Protein AF-X8HAJ6-F1 (afdb_monomer)

pLDDT: mean 96.29, std 5.09, range [59.91, 98.88]

Sequence (243 aa):
MGKAIPTVEGWHSQHMVFSMDFSAWNCFDAEEKAEARGELKAFLAELESMHQAKEGSYAFYDVNGYKGDLLLWILAPSLEDLAKWERKFRRLTIASVLVQTYSYTSVTEVSAYVKAKLDTPEVDAKLYPTVPKDKYICFYNMTKKREGNDNWYMLPPEERGRMMREHGITGRPYLEVLSEYTTGGVGLDDWEWGVTIFSNDDIQFKKIVYDMRFEEASARYGIFSDFYVGTLIDEARFDEVFA

Foldseek 3Di:
DQDDFDKDWAWKKKKWFWAFQVVVLVPDDPVLLVQLLVLVVVLVVVQVVCLVVLQWEWAWFQWDDDLHGIMIMITHGDPVVVVVSVVSVCPGSRVVRIDTNDMAIFTFMDTCLLPVDCPDPVNVCQNRDSDDLAFKKKKWFKAWDCDDPRHLRPDDPVVNSVLVVVLCVLCVVLVVFKDKTKTACVVNDPGGIMIMMGGNDPVSVVVSVVSSCPGPRNVRTIDIDDMIMGTGCDPVNSVVSSD

Structure (mmCIF, N/CA/C/O backbone):
data_AF-X8HAJ6-F1
#
_entry.id   AF-X8HAJ6-F1
#
loop_
_atom_site.group_PDB
_atom_site.id
_atom_site.type_symbol
_atom_site.label_atom_id
_atom_site.label_alt_id
_atom_site.label_comp_id
_atom_site.label_asym_id
_atom_site.label_entity_id
_atom_site.label_seq_id
_atom_site.pdbx_PDB_ins_code
_atom_site.Cartn_x
_atom_site.Cartn_y
_atom_site.Cartn_z
_atom_site.occupancy
_atom_site.B_iso_or_equiv
_atom_site.auth_seq_id
_atom_site.auth_comp_id
_atom_site.auth_asym_id
_atom_site.auth_atom_id
_atom_site.pdbx_PDB_model_num
ATOM 1 N N . MET A 1 1 ? 22.539 -14.577 -22.106 1.00 59.91 1 MET A N 1
ATOM 2 C CA . MET A 1 1 ? 22.283 -15.170 -20.774 1.00 59.91 1 MET A CA 1
ATOM 3 C C . MET A 1 1 ? 21.521 -14.152 -19.939 1.00 59.91 1 MET A C 1
ATOM 5 O O . MET A 1 1 ? 21.862 -12.973 -20.017 1.00 59.91 1 MET A O 1
ATOM 9 N N . GLY A 1 2 ? 20.485 -14.577 -19.209 1.00 67.75 2 GLY A N 1
ATOM 10 C CA . GLY A 1 2 ? 19.731 -13.701 -18.310 1.00 67.75 2 GLY A CA 1
ATOM 11 C C . GLY A 1 2 ? 20.658 -13.134 -17.236 1.00 67.75 2 GLY A C 1
ATOM 12 O O . GLY A 1 2 ? 21.321 -13.883 -16.526 1.00 67.75 2 GLY A O 1
ATOM 13 N N . LYS A 1 3 ? 20.772 -11.808 -17.171 1.00 83.38 3 LYS A N 1
ATOM 14 C CA . LYS A 1 3 ? 21.563 -11.098 -16.159 1.00 83.38 3 LYS A CA 1
ATOM 15 C C . LYS A 1 3 ? 20.608 -10.279 -15.303 1.00 83.38 3 LYS A C 1
ATOM 17 O O . LYS A 1 3 ? 19.787 -9.553 -15.864 1.00 83.38 3 LYS A O 1
ATOM 22 N N . ALA A 1 4 ? 20.703 -10.384 -13.981 1.00 88.38 4 ALA A N 1
ATOM 23 C CA . ALA A 1 4 ? 19.947 -9.515 -13.084 1.00 88.38 4 ALA A CA 1
ATOM 24 C C . ALA A 1 4 ? 20.245 -8.039 -13.395 1.00 88.38 4 ALA A C 1
ATOM 26 O O . ALA A 1 4 ? 21.346 -7.695 -13.840 1.00 88.38 4 ALA A O 1
ATOM 27 N N . ILE A 1 5 ? 19.244 -7.185 -13.219 1.00 86.88 5 ILE A N 1
ATOM 28 C CA . ILE A 1 5 ? 19.385 -5.747 -13.456 1.00 86.88 5 ILE A CA 1
ATOM 29 C C . ILE A 1 5 ? 19.518 -5.082 -12.099 1.00 86.88 5 ILE A C 1
ATOM 31 O O . ILE A 1 5 ? 18.794 -5.483 -11.194 1.00 86.88 5 ILE A O 1
ATOM 35 N N . PRO A 1 6 ? 20.436 -4.116 -11.948 1.00 91.19 6 PRO A N 1
ATOM 36 C CA . PRO A 1 6 ? 20.585 -3.414 -10.689 1.00 91.19 6 PRO A CA 1
ATOM 37 C C . PRO A 1 6 ? 19.292 -2.713 -10.280 1.00 91.19 6 PRO A C 1
ATOM 39 O O . PRO A 1 6 ? 18.622 -2.078 -11.106 1.00 91.19 6 PRO A O 1
ATOM 42 N N . THR A 1 7 ? 19.004 -2.810 -8.996 1.00 94.81 7 THR A N 1
ATOM 43 C CA . THR A 1 7 ? 17.975 -2.075 -8.274 1.00 94.81 7 THR A CA 1
ATOM 44 C C . THR A 1 7 ? 18.653 -1.224 -7.205 1.00 94.81 7 THR A C 1
ATOM 46 O O . THR A 1 7 ? 19.816 -1.450 -6.856 1.00 94.81 7 THR A O 1
ATOM 49 N N . VAL A 1 8 ? 17.952 -0.184 -6.773 1.00 96.38 8 VAL A N 1
ATOM 50 C CA . VAL A 1 8 ? 18.233 0.517 -5.522 1.00 96.38 8 VAL A CA 1
ATOM 51 C C . VAL A 1 8 ? 16.976 0.488 -4.675 1.00 96.38 8 VAL A C 1
ATOM 53 O O . VAL A 1 8 ? 15.860 0.576 -5.198 1.00 96.38 8 VAL A O 1
ATOM 56 N N . GLU A 1 9 ? 17.190 0.357 -3.376 1.00 97.44 9 GLU A N 1
ATOM 57 C CA . GLU A 1 9 ? 16.160 0.128 -2.380 1.00 97.44 9 GLU A CA 1
ATOM 58 C C . GLU A 1 9 ? 16.063 1.302 -1.400 1.00 97.44 9 GLU A C 1
ATOM 60 O O . GLU A 1 9 ? 17.061 1.965 -1.105 1.00 97.44 9 GLU A O 1
ATOM 65 N N . GLY A 1 10 ? 14.852 1.562 -0.906 1.00 98.00 10 GLY A N 1
ATOM 66 C CA . GLY A 1 10 ? 14.567 2.614 0.068 1.00 98.00 10 GLY A CA 1
ATOM 67 C C . GLY A 1 10 ? 13.922 2.074 1.339 1.00 98.00 10 GLY A C 1
ATOM 68 O O . GLY A 1 10 ? 14.429 1.144 1.966 1.00 98.00 10 GLY A O 1
ATOM 69 N N . TRP A 1 11 ? 12.805 2.679 1.750 1.00 98.62 11 TRP A N 1
ATOM 70 C CA . TRP A 1 11 ? 12.048 2.211 2.909 1.00 98.62 11 TRP A CA 1
ATOM 71 C C . TRP A 1 11 ? 11.491 0.801 2.729 1.00 98.62 11 TRP A C 1
ATOM 73 O O . TRP A 1 11 ? 10.982 0.425 1.671 1.00 98.62 11 TRP A O 1
ATOM 83 N N . HIS A 1 12 ? 11.524 0.047 3.823 1.00 98.75 12 HIS A N 1
ATOM 84 C CA . HIS A 1 12 ? 10.795 -1.202 3.948 1.00 98.75 12 HIS A CA 1
ATOM 85 C C . HIS A 1 12 ? 9.297 -0.906 3.999 1.00 98.75 12 HIS A C 1
ATOM 87 O O . HIS A 1 12 ? 8.871 0.138 4.494 1.00 98.75 12 HIS A O 1
ATOM 93 N N . SER A 1 13 ? 8.502 -1.840 3.499 1.00 98.81 13 SER A N 1
ATOM 94 C CA . SER A 1 13 ? 7.074 -1.699 3.261 1.00 98.81 13 SER A CA 1
ATOM 95 C C . SER A 1 13 ? 6.305 -2.872 3.852 1.00 98.81 13 SER A C 1
ATOM 97 O O . SER A 1 13 ? 6.682 -4.027 3.652 1.00 98.81 13 SER A O 1
ATOM 99 N N . GLN A 1 14 ? 5.208 -2.570 4.545 1.00 98.75 14 GLN A N 1
ATOM 100 C CA . GLN A 1 14 ? 4.261 -3.561 5.043 1.00 98.75 14 GLN A CA 1
ATOM 101 C C . GLN A 1 14 ? 2.834 -3.158 4.685 1.00 98.75 14 GLN A C 1
ATOM 103 O O . GLN A 1 14 ? 2.305 -2.197 5.249 1.00 98.75 14 GLN A O 1
ATOM 108 N N . HIS A 1 15 ? 2.186 -3.916 3.804 1.00 98.88 15 HIS A N 1
ATOM 109 C CA . HIS A 1 15 ? 0.732 -3.876 3.641 1.00 98.88 15 HIS A CA 1
ATOM 110 C C . HIS A 1 15 ? 0.097 -4.904 4.571 1.00 98.88 15 HIS A C 1
ATOM 112 O O . HIS A 1 15 ? 0.584 -6.031 4.699 1.00 98.88 15 HIS A O 1
ATOM 118 N N . MET A 1 16 ? -0.999 -4.527 5.217 1.00 98.75 16 MET A N 1
ATOM 119 C CA . MET A 1 16 ? -1.827 -5.411 6.031 1.00 98.75 16 MET A CA 1
ATOM 120 C C . MET A 1 16 ? -3.290 -5.130 5.720 1.00 98.75 16 MET A C 1
ATOM 122 O O . MET A 1 16 ? -3.719 -3.976 5.737 1.00 98.75 16 MET A O 1
ATOM 126 N N . VAL A 1 17 ? -4.043 -6.189 5.444 1.00 98.81 17 VAL A N 1
ATOM 127 C CA . VAL A 1 17 ? -5.483 -6.127 5.207 1.00 98.81 17 VAL A CA 1
ATOM 128 C C . VAL A 1 17 ? -6.181 -6.885 6.324 1.00 98.81 17 VAL A C 1
ATOM 130 O O . VAL A 1 17 ? -5.777 -7.997 6.679 1.00 98.81 17 VAL A O 1
ATOM 133 N N . PHE A 1 18 ? -7.217 -6.275 6.882 1.00 98.69 18 PHE A N 1
ATOM 134 C CA . PHE A 1 18 ? -7.989 -6.825 7.985 1.00 98.69 18 PHE A CA 1
ATOM 135 C C . PHE A 1 18 ? -9.461 -6.874 7.611 1.00 98.69 18 PHE A C 1
ATOM 137 O O . PHE A 1 18 ? -9.972 -5.924 7.026 1.00 98.69 18 PHE A O 1
ATOM 144 N N . SER A 1 19 ? -10.145 -7.949 7.985 1.00 98.38 19 SER A N 1
ATOM 145 C CA . SER A 1 19 ? -11.600 -7.977 8.062 1.00 98.38 19 SER A CA 1
ATOM 146 C C . SER A 1 19 ? -12.045 -7.776 9.506 1.00 98.38 19 SER A C 1
ATOM 148 O O . SER A 1 19 ? -11.406 -8.271 10.437 1.00 98.38 19 SER A O 1
ATOM 150 N N . MET A 1 20 ? -13.123 -7.032 9.690 1.00 97.25 20 MET A N 1
ATOM 151 C CA . MET A 1 20 ? -13.709 -6.736 10.981 1.00 97.25 20 MET A CA 1
ATOM 152 C C . MET A 1 20 ? -14.760 -7.785 11.340 1.00 97.25 20 MET A C 1
ATOM 154 O O . MET A 1 20 ? -15.735 -8.000 10.618 1.00 97.25 20 MET A O 1
ATOM 158 N N . ASP A 1 21 ? -14.594 -8.421 12.497 1.00 97.75 21 ASP A N 1
ATOM 159 C CA . ASP A 1 21 ? -15.642 -9.238 13.093 1.00 97.75 21 ASP A CA 1
ATOM 160 C C . ASP A 1 21 ? -16.707 -8.316 13.697 1.00 97.75 21 ASP A C 1
ATOM 162 O O . ASP A 1 21 ? -16.670 -7.944 14.872 1.00 97.75 21 ASP A O 1
ATOM 166 N N . PHE A 1 22 ? -17.687 -7.944 12.874 1.00 96.31 22 PHE A N 1
ATOM 167 C CA . PHE A 1 22 ? -18.815 -7.123 13.310 1.00 96.31 22 PHE A CA 1
ATOM 168 C C . PHE A 1 22 ? -19.664 -7.794 14.395 1.00 96.31 22 PHE A C 1
ATOM 170 O O . PHE A 1 22 ? -20.335 -7.094 15.152 1.00 96.31 22 PHE A O 1
ATOM 177 N N . SER A 1 23 ? -19.656 -9.127 14.504 1.00 97.44 23 SER A N 1
ATOM 178 C CA . SER A 1 23 ? -20.384 -9.805 15.582 1.00 97.44 23 SER A CA 1
ATOM 179 C C . SER A 1 23 ? -19.695 -9.557 16.920 1.00 97.44 23 SER A C 1
ATOM 181 O O . SER A 1 23 ? -20.365 -9.223 17.894 1.00 97.44 23 SER A O 1
ATOM 183 N N . ALA A 1 24 ? -18.364 -9.654 16.954 1.00 97.75 24 ALA A N 1
ATOM 184 C CA . ALA A 1 24 ? -17.572 -9.328 18.134 1.00 97.75 24 ALA A CA 1
ATOM 185 C C . ALA A 1 24 ? -17.607 -7.822 18.452 1.00 97.75 24 ALA A C 1
ATOM 187 O O . ALA A 1 24 ? -17.851 -7.450 19.597 1.00 97.75 24 ALA A O 1
ATOM 188 N N . TRP A 1 25 ? -17.465 -6.953 17.444 1.00 97.75 25 TRP A N 1
ATOM 189 C CA . TRP A 1 25 ? -17.540 -5.497 17.627 1.00 97.75 25 TRP A CA 1
ATOM 190 C C . TRP A 1 25 ? -18.880 -5.028 18.199 1.00 97.75 25 TRP A C 1
ATOM 192 O O . TRP A 1 25 ? -18.922 -4.153 19.058 1.00 97.75 25 TRP A O 1
ATOM 202 N N . ASN A 1 26 ? -19.992 -5.614 17.753 1.00 97.12 26 ASN A N 1
ATOM 203 C CA . ASN A 1 26 ? -21.318 -5.253 18.257 1.00 97.12 26 ASN A CA 1
ATOM 204 C C . ASN A 1 26 ? -21.589 -5.756 19.683 1.00 97.12 26 ASN A C 1
ATOM 206 O O . ASN A 1 26 ? -22.571 -5.330 20.290 1.00 97.12 26 ASN A O 1
ATOM 210 N N . CYS A 1 27 ? -20.741 -6.640 20.215 1.00 97.75 27 CYS A N 1
ATOM 211 C CA . CYS A 1 27 ? -20.779 -7.049 21.616 1.00 97.75 27 CYS A CA 1
ATOM 212 C C . CYS A 1 27 ? -20.004 -6.101 22.538 1.00 97.75 27 CYS A C 1
ATOM 214 O O . CYS A 1 27 ? -20.215 -6.188 23.745 1.00 97.75 27 CYS A O 1
ATOM 216 N N . PHE A 1 28 ? -19.144 -5.223 22.002 1.00 98.06 28 PHE A N 1
ATOM 217 C CA . PHE A 1 28 ? -18.472 -4.210 22.813 1.00 98.06 28 PHE A CA 1
ATOM 218 C C . PHE A 1 28 ? -19.491 -3.238 23.398 1.00 98.06 28 PHE A C 1
ATOM 220 O O . PHE A 1 28 ? -20.391 -2.758 22.693 1.00 98.06 28 PHE A O 1
ATOM 227 N N . ASP A 1 29 ? -19.326 -2.911 24.674 1.00 97.81 29 ASP A N 1
ATOM 228 C CA . ASP A 1 29 ? -20.078 -1.826 25.281 1.00 97.81 29 ASP A CA 1
ATOM 229 C C . ASP A 1 29 ? -19.568 -0.445 24.820 1.00 97.81 29 ASP A C 1
ATOM 231 O O . ASP A 1 29 ? -18.637 -0.302 24.021 1.00 97.81 29 ASP A O 1
ATOM 235 N N . ALA A 1 30 ? -20.235 0.615 25.277 1.00 97.50 30 ALA A N 1
ATOM 236 C CA . ALA A 1 30 ? -19.896 1.973 24.864 1.00 97.50 30 ALA A CA 1
ATOM 237 C C . ALA A 1 30 ? -18.498 2.419 25.332 1.00 97.50 30 ALA A C 1
ATOM 239 O O . ALA A 1 30 ? -17.883 3.248 24.658 1.00 97.50 30 ALA A O 1
ATOM 240 N N . GLU A 1 31 ? -18.009 1.903 26.461 1.00 98.00 31 GLU A N 1
ATOM 241 C CA . GLU A 1 31 ? -16.684 2.219 26.998 1.00 98.00 31 GLU A CA 1
ATOM 242 C C . GLU A 1 31 ? -15.603 1.483 26.199 1.00 98.00 31 GLU A C 1
ATOM 244 O O . GLU A 1 31 ? -14.663 2.126 25.732 1.00 98.00 31 GLU A O 1
ATOM 249 N N . GLU A 1 32 ? -15.799 0.194 25.912 1.00 97.88 32 GLU A N 1
ATOM 250 C CA . GLU A 1 32 ? -14.893 -0.621 25.088 1.00 97.88 32 GLU A CA 1
ATOM 251 C C . GLU A 1 32 ? -14.765 -0.066 23.660 1.00 97.88 32 GLU A C 1
ATOM 253 O O . GLU A 1 32 ? -13.657 0.076 23.130 1.00 97.88 32 GLU A O 1
ATOM 258 N N . LYS A 1 33 ? -15.884 0.326 23.031 1.00 98.12 33 LYS A N 1
ATOM 259 C CA . LYS A 1 33 ? -15.848 0.991 21.716 1.00 98.12 33 LYS A CA 1
ATOM 260 C C . LYS A 1 33 ? -15.116 2.333 21.774 1.00 98.12 33 LYS A C 1
ATOM 262 O O . LYS A 1 33 ? -14.378 2.670 20.845 1.00 98.12 33 LYS A O 1
ATOM 267 N N . ALA A 1 34 ? -15.324 3.120 22.831 1.00 98.00 34 ALA A N 1
ATOM 268 C CA . ALA A 1 34 ? -14.659 4.411 22.995 1.00 98.00 34 ALA A CA 1
ATOM 269 C C . ALA A 1 34 ? -13.147 4.250 23.214 1.00 98.00 34 ALA A C 1
ATOM 271 O O . ALA A 1 34 ? -12.371 4.986 22.599 1.00 98.00 34 ALA A O 1
ATOM 272 N N . GLU A 1 35 ? -12.729 3.271 24.019 1.00 98.25 35 GLU A N 1
ATOM 273 C CA . GLU A 1 35 ? -11.327 2.906 24.226 1.00 98.25 35 GLU A CA 1
ATOM 274 C C . GLU A 1 35 ? -10.681 2.461 22.910 1.00 98.25 35 GLU A C 1
ATOM 276 O O . GLU A 1 35 ? -9.701 3.067 22.477 1.00 98.25 35 GLU A O 1
ATOM 281 N N . ALA A 1 36 ? -11.285 1.500 22.205 1.00 98.44 36 ALA A N 1
ATOM 282 C CA . ALA A 1 36 ? -10.797 0.999 20.920 1.00 98.44 36 ALA A CA 1
ATOM 283 C C . ALA A 1 36 ? -10.597 2.116 19.880 1.00 98.44 36 ALA A C 1
ATOM 285 O O . ALA A 1 36 ? -9.564 2.178 19.206 1.00 98.44 36 ALA A O 1
ATOM 286 N N . ARG A 1 37 ? -11.563 3.039 19.772 1.00 98.31 37 ARG A N 1
ATOM 287 C CA . ARG A 1 37 ? -11.468 4.212 18.886 1.00 98.31 37 ARG A CA 1
ATOM 288 C C . ARG A 1 37 ? -10.384 5.184 19.341 1.00 98.31 37 ARG A C 1
ATOM 290 O O . ARG A 1 37 ? -9.649 5.698 18.499 1.00 98.31 37 ARG A O 1
ATOM 297 N N . GLY A 1 38 ? -10.293 5.458 20.641 1.00 98.31 38 GLY A N 1
ATOM 298 C CA . GLY A 1 38 ? -9.301 6.366 21.216 1.00 98.31 38 GLY A CA 1
ATOM 299 C C . GLY A 1 38 ? -7.873 5.870 21.002 1.00 98.31 38 GLY A C 1
ATOM 300 O O . GLY A 1 38 ? -7.021 6.621 20.526 1.00 98.31 38 GLY A O 1
ATOM 301 N N . GLU A 1 39 ? -7.633 4.589 21.271 1.00 98.69 39 GLU A N 1
ATOM 302 C CA . GLU A 1 39 ? -6.353 3.926 21.033 1.00 98.69 39 GLU A CA 1
ATOM 303 C C . GLU A 1 39 ? -5.964 3.919 19.553 1.00 98.69 39 GLU A C 1
ATOM 305 O O . GLU A 1 39 ? -4.821 4.239 19.215 1.00 98.69 39 GLU A O 1
ATOM 310 N N . LEU A 1 40 ? -6.909 3.618 18.653 1.00 98.62 40 LEU A N 1
ATOM 311 C CA . LEU A 1 40 ? -6.650 3.668 17.216 1.00 98.62 40 LEU A CA 1
ATOM 312 C C . LEU A 1 40 ? -6.331 5.097 16.750 1.00 98.62 40 LEU A C 1
ATOM 314 O O . LEU A 1 40 ? -5.362 5.286 16.016 1.00 98.62 40 LEU A O 1
ATOM 318 N N . LYS A 1 41 ? -7.078 6.115 17.206 1.00 98.50 41 LYS A N 1
ATOM 319 C CA . LYS A 1 41 ? -6.774 7.527 16.902 1.00 98.50 41 LYS A CA 1
ATOM 320 C C . LYS A 1 41 ? -5.377 7.916 17.398 1.00 98.50 41 LYS A C 1
ATOM 322 O O . LYS A 1 41 ? -4.632 8.554 16.658 1.00 98.50 41 LYS A O 1
ATOM 327 N N . ALA A 1 42 ? -4.994 7.499 18.606 1.00 98.69 42 ALA A N 1
ATOM 328 C CA . ALA A 1 42 ? -3.658 7.751 19.148 1.00 98.69 42 ALA A CA 1
ATOM 329 C C . ALA A 1 42 ? -2.559 7.060 18.321 1.00 98.69 42 ALA A C 1
ATOM 331 O O . ALA A 1 42 ? -1.562 7.691 17.971 1.00 98.69 42 ALA A O 1
ATOM 332 N N . PHE A 1 43 ? -2.761 5.798 17.937 1.00 98.81 43 PHE A N 1
ATOM 333 C CA . PHE A 1 43 ? -1.842 5.066 17.063 1.00 98.81 43 PHE A CA 1
ATOM 334 C C . PHE A 1 43 ? -1.670 5.744 15.694 1.00 98.81 43 PHE A C 1
ATOM 336 O O . PHE A 1 43 ? -0.542 5.928 15.234 1.00 98.81 43 PHE A O 1
ATOM 343 N N . LEU A 1 44 ? -2.769 6.164 15.059 1.00 98.50 44 LEU A N 1
ATOM 344 C CA . LEU A 1 44 ? -2.730 6.878 13.780 1.00 98.50 44 LEU A CA 1
ATOM 345 C C . LEU A 1 44 ? -2.044 8.246 13.910 1.00 98.50 44 LEU A C 1
ATOM 347 O O . LEU A 1 44 ? -1.299 8.632 13.014 1.00 98.50 44 LEU A O 1
ATOM 351 N N . ALA A 1 45 ? -2.221 8.955 15.028 1.00 98.56 45 ALA A N 1
ATOM 352 C CA . ALA A 1 45 ? -1.531 10.220 15.289 1.00 98.56 45 ALA A CA 1
ATOM 353 C C . ALA A 1 45 ? -0.006 10.048 15.428 1.00 98.56 45 ALA A C 1
ATOM 355 O O . ALA A 1 45 ? 0.764 10.921 15.018 1.00 98.56 45 ALA A O 1
ATOM 356 N N . GLU A 1 46 ? 0.454 8.918 15.967 1.00 98.69 46 GLU A N 1
ATOM 357 C CA . GLU A 1 46 ? 1.882 8.596 15.999 1.00 98.69 46 GLU A CA 1
ATOM 358 C C . GLU A 1 46 ? 2.441 8.280 14.607 1.00 98.69 46 GLU A C 1
ATOM 360 O O . GLU A 1 46 ? 3.506 8.789 14.250 1.00 98.69 46 GLU A O 1
ATOM 365 N N . LEU A 1 47 ? 1.713 7.504 13.794 1.00 98.62 47 LEU A N 1
ATOM 366 C CA . LEU A 1 47 ? 2.076 7.281 12.389 1.00 98.62 47 LEU A CA 1
ATOM 367 C C . LEU A 1 47 ? 2.093 8.592 11.592 1.00 98.62 47 LEU A C 1
ATOM 369 O O . LEU A 1 47 ? 2.985 8.809 10.772 1.00 98.62 47 LEU A O 1
ATOM 373 N N . GLU A 1 48 ? 1.145 9.490 11.860 1.00 98.38 48 GLU A N 1
ATOM 374 C CA . GLU A 1 48 ? 1.103 10.827 11.269 1.00 98.38 48 GLU A CA 1
ATOM 375 C C . GLU A 1 48 ? 2.301 11.672 11.692 1.00 98.38 48 GLU A C 1
ATOM 377 O O . GLU A 1 48 ? 2.916 12.324 10.854 1.00 98.3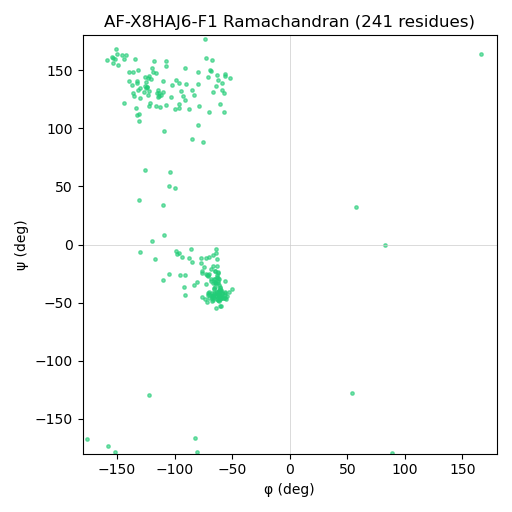8 48 GLU A O 1
ATOM 382 N N . SER A 1 49 ? 2.707 11.599 12.959 1.00 98.56 49 SER A N 1
ATOM 383 C CA . SER A 1 49 ? 3.904 12.294 13.442 1.00 98.56 49 SER A CA 1
ATOM 384 C C . SER A 1 49 ? 5.167 11.808 12.719 1.00 98.56 49 SER A C 1
ATOM 386 O O . SER A 1 49 ? 5.959 12.629 12.256 1.00 98.56 49 SER A O 1
ATOM 388 N N . MET A 1 50 ? 5.324 10.489 12.541 1.00 98.44 50 MET A N 1
ATOM 389 C CA . MET A 1 50 ? 6.414 9.893 11.751 1.00 98.44 50 MET A CA 1
ATOM 390 C C . MET A 1 50 ? 6.368 10.338 10.278 1.00 98.44 50 MET A C 1
ATOM 392 O O . MET A 1 50 ? 7.401 10.679 9.696 1.00 98.44 50 MET A O 1
ATOM 396 N N . HIS A 1 51 ? 5.175 10.359 9.678 1.00 98.31 51 HIS A N 1
ATOM 397 C CA . HIS A 1 51 ? 4.962 10.791 8.297 1.00 98.31 51 HIS A CA 1
ATOM 398 C C . HIS A 1 51 ? 5.354 12.260 8.080 1.00 98.31 51 HIS A C 1
ATOM 400 O O . HIS A 1 51 ? 6.112 12.568 7.159 1.00 98.31 51 HIS A O 1
ATOM 406 N N . GLN A 1 52 ? 4.912 13.162 8.961 1.00 97.94 52 GLN A N 1
ATOM 407 C CA . GLN A 1 52 ? 5.249 14.588 8.894 1.00 97.94 52 GLN A CA 1
ATOM 408 C C . GLN A 1 52 ? 6.738 14.851 9.154 1.00 97.94 52 GLN A C 1
ATOM 410 O O . GLN A 1 52 ? 7.328 15.743 8.538 1.00 97.94 52 GLN A O 1
ATOM 415 N N . ALA A 1 53 ? 7.370 14.042 10.010 1.00 97.94 53 ALA A N 1
ATOM 416 C CA . ALA A 1 53 ? 8.814 14.074 10.237 1.00 97.94 53 ALA A CA 1
ATOM 417 C C . ALA A 1 53 ? 9.632 13.544 9.044 1.00 97.94 53 ALA A C 1
ATOM 419 O O . ALA A 1 53 ? 10.847 13.732 9.012 1.00 97.94 53 ALA A O 1
ATOM 420 N N . LYS A 1 54 ? 8.984 12.924 8.043 1.00 97.38 54 LYS A N 1
ATOM 421 C CA . LYS A 1 54 ? 9.625 12.250 6.899 1.00 97.38 54 LYS A CA 1
ATOM 422 C C . LYS A 1 54 ? 10.590 11.138 7.324 1.00 97.38 54 LYS A C 1
ATOM 424 O O . LYS A 1 54 ? 11.579 10.876 6.646 1.00 97.38 54 LYS A O 1
ATOM 429 N N . GLU A 1 55 ? 10.285 10.479 8.438 1.00 97.88 55 GLU A N 1
ATOM 430 C CA . GLU A 1 55 ? 11.034 9.322 8.955 1.00 97.88 55 GLU A CA 1
ATOM 431 C C . GLU A 1 55 ? 10.397 7.987 8.528 1.00 97.88 55 GLU A C 1
ATOM 433 O O . GLU A 1 55 ? 10.972 6.918 8.721 1.00 97.88 55 GLU A O 1
ATOM 438 N N . GLY A 1 56 ? 9.219 8.062 7.910 1.00 98.38 56 GLY A N 1
ATOM 439 C CA . GLY A 1 56 ? 8.461 6.970 7.317 1.00 98.38 56 GLY A CA 1
ATOM 440 C C . GLY A 1 56 ? 7.211 7.522 6.629 1.00 98.38 56 GLY A C 1
ATOM 441 O O . GLY A 1 56 ? 7.064 8.732 6.447 1.00 98.38 56 GLY A O 1
ATOM 442 N N . SER A 1 57 ? 6.283 6.646 6.259 1.00 98.62 57 SER A N 1
ATOM 443 C CA . SER A 1 57 ? 4.983 7.026 5.689 1.00 98.62 57 SER A CA 1
ATOM 444 C C . SER A 1 57 ? 3.919 5.998 6.037 1.00 98.62 57 SER A C 1
ATOM 446 O O . SER A 1 57 ? 4.243 4.872 6.407 1.00 98.62 57 SER A O 1
ATOM 448 N N . TYR A 1 58 ? 2.647 6.357 5.885 1.00 98.75 58 TYR A N 1
ATOM 449 C CA . TYR A 1 58 ? 1.562 5.393 6.020 1.00 98.75 58 TYR A CA 1
ATOM 450 C C . TYR A 1 58 ? 0.310 5.800 5.237 1.00 98.75 58 TYR A C 1
ATOM 452 O O . TYR A 1 58 ? 0.101 6.972 4.909 1.00 98.75 58 TYR A O 1
ATOM 460 N N . ALA A 1 59 ? -0.549 4.816 5.007 1.00 98.56 59 ALA A N 1
ATOM 461 C CA . ALA A 1 59 ? -1.887 4.954 4.453 1.00 98.56 59 ALA A CA 1
ATOM 462 C C . ALA A 1 59 ? -2.854 4.055 5.238 1.00 98.56 59 ALA A C 1
ATOM 464 O O . ALA A 1 59 ? -2.516 2.912 5.544 1.00 98.56 59 ALA A O 1
ATOM 465 N N . PHE A 1 60 ? -4.049 4.565 5.547 1.00 98.62 60 PHE A N 1
ATOM 466 C CA . PHE A 1 60 ? -5.110 3.817 6.225 1.00 98.62 60 PHE A CA 1
ATOM 467 C C . PHE A 1 60 ? -6.452 4.039 5.519 1.00 98.62 60 PHE A C 1
ATOM 469 O O . PHE A 1 60 ? -6.910 5.177 5.393 1.00 98.62 60 PHE A O 1
ATOM 476 N N . TYR A 1 61 ? -7.025 2.963 4.982 1.00 98.75 61 TYR A N 1
ATOM 477 C CA . TYR A 1 61 ? -8.152 3.006 4.048 1.00 98.75 61 TYR A CA 1
ATOM 478 C C . TYR A 1 61 ? -9.204 1.949 4.402 1.00 98.75 61 TYR A C 1
ATOM 480 O O . TYR A 1 61 ? -8.872 0.872 4.890 1.00 98.75 61 TYR A O 1
ATOM 488 N N . ASP A 1 62 ? -10.457 2.275 4.107 1.00 98.38 62 ASP A N 1
ATOM 489 C CA . ASP A 1 62 ? -11.652 1.432 4.193 1.00 98.38 62 ASP A CA 1
ATOM 490 C C . ASP A 1 62 ? -11.798 0.659 2.873 1.00 98.38 62 ASP A C 1
ATOM 492 O O . ASP A 1 62 ? -11.884 1.272 1.806 1.00 98.38 62 ASP A O 1
ATOM 496 N N . VAL A 1 63 ? -11.709 -0.670 2.919 1.00 98.31 63 VAL A N 1
ATOM 497 C CA . VAL A 1 63 ? -11.558 -1.547 1.746 1.00 98.31 63 VAL A CA 1
ATOM 498 C C . VAL A 1 63 ? -12.903 -2.096 1.287 1.00 98.31 63 VAL A C 1
ATOM 500 O O . VAL A 1 63 ? -13.738 -2.532 2.070 1.00 98.31 63 VAL A O 1
ATOM 503 N N . ASN A 1 64 ? -13.101 -2.140 -0.029 1.00 95.81 64 ASN A N 1
ATOM 504 C CA . ASN A 1 64 ? -14.323 -2.663 -0.619 1.00 95.81 64 ASN A CA 1
ATOM 505 C C . ASN A 1 64 ? -14.307 -4.199 -0.750 1.00 95.81 64 ASN A C 1
ATOM 507 O O . ASN A 1 64 ? -13.458 -4.784 -1.431 1.00 95.81 64 ASN A O 1
ATOM 511 N N . GLY A 1 65 ? -15.373 -4.834 -0.254 1.00 93.81 65 GLY A N 1
ATOM 512 C CA . GLY A 1 65 ? -15.709 -6.235 -0.523 1.00 93.81 65 GLY A CA 1
ATOM 513 C C . GLY A 1 65 ? -15.089 -7.234 0.457 1.00 93.81 65 GLY A C 1
ATOM 514 O O . GLY A 1 65 ? -14.370 -6.883 1.373 1.00 93.81 65 GLY A O 1
ATOM 515 N N . TYR A 1 66 ? -15.356 -8.525 0.252 1.00 94.00 66 TYR A N 1
ATOM 516 C CA . TYR A 1 66 ? -15.084 -9.571 1.254 1.00 94.00 66 TYR A CA 1
ATOM 517 C C . TYR A 1 66 ? -13.599 -9.831 1.576 1.00 94.00 66 TYR A C 1
ATOM 519 O O . TYR A 1 66 ? -13.296 -10.623 2.465 1.00 94.00 66 TYR A O 1
ATOM 527 N N . LYS A 1 67 ? -12.665 -9.240 0.822 1.00 97.00 67 LYS A N 1
ATOM 528 C CA . LYS A 1 67 ? -11.225 -9.479 1.004 1.00 97.00 67 LYS A CA 1
ATOM 529 C C . LYS A 1 67 ? -10.667 -8.771 2.238 1.00 97.00 67 LYS A C 1
ATOM 531 O O . LYS A 1 67 ? -9.610 -9.158 2.735 1.00 97.00 67 LYS A O 1
ATOM 536 N N . GLY A 1 68 ? -11.378 -7.764 2.728 1.00 97.31 68 GLY A N 1
ATOM 537 C CA . GLY A 1 68 ? -11.082 -7.050 3.957 1.00 97.31 68 GLY A CA 1
ATOM 538 C C . GLY A 1 68 ? -11.887 -5.764 4.038 1.00 97.31 68 GLY A C 1
ATOM 539 O O . GLY A 1 68 ? -12.394 -5.289 3.028 1.00 97.31 68 GLY A O 1
ATOM 540 N N . ASP A 1 69 ? -11.944 -5.215 5.240 1.00 98.25 69 ASP A N 1
ATOM 541 C CA . ASP A 1 69 ? -12.635 -3.976 5.582 1.00 98.25 69 ASP A CA 1
ATOM 542 C C . ASP A 1 69 ? -11.631 -2.830 5.798 1.00 98.25 69 ASP A C 1
ATOM 544 O O . ASP A 1 69 ? -11.952 -1.670 5.580 1.00 98.25 69 ASP A O 1
ATOM 548 N N . LEU A 1 70 ? -10.381 -3.133 6.174 1.00 98.62 70 LEU A N 1
ATOM 549 C CA . LEU A 1 70 ? -9.335 -2.138 6.427 1.00 98.62 70 LEU A CA 1
ATOM 550 C C . LEU A 1 70 ? -8.029 -2.511 5.725 1.00 98.62 70 LEU A C 1
ATOM 552 O O . LEU A 1 70 ? -7.612 -3.669 5.756 1.00 98.62 70 LEU A O 1
ATOM 556 N N . LEU A 1 71 ? -7.336 -1.518 5.168 1.00 98.75 71 LEU A N 1
ATOM 557 C CA . LEU A 1 71 ? -5.961 -1.627 4.679 1.00 98.75 71 LEU A CA 1
ATOM 558 C C . LEU A 1 71 ? -5.086 -0.620 5.416 1.00 98.75 71 LEU A C 1
ATOM 560 O O . LEU A 1 71 ? -5.317 0.587 5.348 1.00 98.75 71 LEU A O 1
ATOM 564 N N . LEU A 1 72 ? -4.050 -1.131 6.079 1.00 98.81 72 LEU A N 1
ATOM 565 C CA . LEU A 1 72 ? -2.975 -0.350 6.675 1.00 98.81 72 LEU A CA 1
ATOM 566 C C . LEU A 1 72 ? -1.680 -0.635 5.914 1.00 98.81 72 LEU A C 1
ATOM 568 O O . LEU A 1 72 ? -1.204 -1.770 5.884 1.00 98.81 72 LEU A O 1
ATOM 572 N N . TRP A 1 73 ? -1.111 0.398 5.305 1.00 98.88 73 TRP A N 1
ATOM 573 C CA . TRP A 1 73 ? 0.196 0.343 4.662 1.00 98.88 73 TRP A CA 1
ATOM 574 C C . TRP A 1 73 ? 1.171 1.231 5.423 1.00 98.88 73 TRP A C 1
ATOM 576 O O . TRP A 1 73 ? 0.862 2.395 5.670 1.00 98.88 73 TRP A O 1
ATOM 586 N N . ILE A 1 74 ? 2.327 0.690 5.805 1.00 98.88 74 ILE A N 1
ATOM 587 C CA . ILE A 1 74 ? 3.374 1.408 6.539 1.00 98.88 74 ILE A CA 1
ATOM 588 C C . ILE A 1 74 ? 4.690 1.293 5.774 1.00 98.88 74 ILE A C 1
ATOM 590 O O . ILE A 1 74 ? 5.078 0.205 5.349 1.00 98.88 74 ILE A O 1
ATOM 594 N N . LEU A 1 75 ? 5.384 2.422 5.646 1.00 98.88 75 LEU A N 1
ATOM 595 C CA . LEU A 1 75 ? 6.756 2.525 5.168 1.00 98.88 75 LEU A CA 1
ATOM 596 C C . LEU A 1 75 ? 7.663 2.955 6.321 1.00 98.88 75 LEU A C 1
ATOM 598 O O . LEU A 1 75 ? 7.376 3.955 6.984 1.00 98.88 75 LEU A O 1
ATOM 602 N N . ALA A 1 76 ? 8.755 2.225 6.545 1.00 98.62 76 ALA A N 1
ATOM 603 C CA . ALA A 1 76 ? 9.695 2.500 7.630 1.00 98.62 76 ALA A CA 1
ATOM 604 C C . ALA A 1 76 ? 11.154 2.176 7.242 1.00 98.62 76 ALA A C 1
ATOM 606 O O . ALA A 1 76 ? 11.395 1.427 6.291 1.00 98.62 76 ALA A O 1
ATOM 607 N N . PRO A 1 77 ? 12.156 2.693 7.979 1.00 98.44 77 PRO A N 1
ATOM 608 C CA . PRO A 1 77 ? 13.567 2.483 7.651 1.00 98.44 77 PRO A CA 1
ATOM 609 C C . PRO A 1 77 ? 14.037 1.023 7.717 1.00 98.44 77 PRO A C 1
ATOM 611 O O . PRO A 1 77 ? 14.958 0.657 6.990 1.00 98.44 77 PRO A O 1
ATOM 614 N N . SER A 1 78 ? 13.418 0.181 8.551 1.00 98.56 78 SER A N 1
ATOM 615 C CA . SER A 1 78 ? 13.850 -1.205 8.784 1.00 98.56 78 SER A CA 1
ATOM 616 C C . SER A 1 78 ? 12.684 -2.179 8.990 1.00 98.56 78 SER A C 1
ATOM 618 O O . SER A 1 78 ? 11.582 -1.777 9.378 1.00 98.56 78 SER A O 1
ATOM 620 N N . LEU A 1 79 ? 12.939 -3.479 8.793 1.00 98.31 79 LEU A N 1
ATOM 621 C CA . LEU A 1 79 ? 11.994 -4.546 9.153 1.00 98.31 79 LEU A CA 1
ATOM 622 C C . LEU A 1 79 ? 11.700 -4.558 10.658 1.00 98.31 79 LEU A C 1
ATOM 624 O O . LEU A 1 79 ? 10.572 -4.823 11.073 1.00 98.31 79 LEU A O 1
ATOM 628 N N . GLU A 1 80 ? 12.689 -4.242 11.494 1.00 98.56 80 GLU A N 1
ATOM 629 C CA . GLU A 1 80 ? 12.519 -4.140 12.939 1.00 98.56 80 GLU A CA 1
ATOM 630 C C . GLU A 1 80 ? 11.515 -3.048 13.312 1.00 98.56 80 GLU A C 1
ATOM 632 O O . GLU A 1 80 ? 10.716 -3.248 14.231 1.00 98.56 80 GLU A O 1
ATOM 637 N N . ASP A 1 81 ? 11.538 -1.914 12.609 1.00 98.62 81 ASP A N 1
ATOM 638 C CA . ASP A 1 81 ? 10.593 -0.819 12.821 1.00 98.62 81 ASP A CA 1
ATOM 639 C C . ASP A 1 81 ? 9.188 -1.181 12.338 1.00 98.62 81 ASP A C 1
ATOM 641 O O . ASP A 1 81 ? 8.228 -0.962 13.079 1.00 98.62 81 ASP A O 1
ATOM 645 N N . LEU A 1 82 ? 9.053 -1.833 11.177 1.00 98.56 82 LEU A N 1
ATOM 646 C CA . LEU A 1 82 ? 7.762 -2.379 10.733 1.00 98.56 82 LEU A CA 1
ATOM 647 C C . LEU A 1 82 ? 7.184 -3.351 11.767 1.00 98.56 82 LEU A C 1
ATOM 649 O O . LEU A 1 82 ? 6.032 -3.217 12.179 1.00 98.56 82 LEU A O 1
ATOM 653 N N . ALA A 1 83 ? 8.006 -4.268 12.279 1.00 98.44 83 ALA A N 1
ATOM 654 C CA . ALA A 1 83 ? 7.578 -5.229 13.286 1.00 98.44 83 ALA A CA 1
ATOM 655 C C . ALA A 1 83 ? 7.215 -4.556 14.626 1.00 98.44 83 ALA A C 1
ATOM 657 O O . ALA A 1 83 ? 6.374 -5.067 15.371 1.00 98.44 83 ALA A O 1
ATOM 658 N N . LYS A 1 84 ? 7.834 -3.416 14.978 1.00 98.56 84 LYS A N 1
ATOM 659 C CA . LYS A 1 84 ? 7.417 -2.609 16.142 1.00 98.56 84 LYS A CA 1
ATOM 660 C C . LYS A 1 84 ? 6.032 -2.008 15.917 1.00 98.56 84 LYS A C 1
ATOM 662 O O . LYS A 1 84 ? 5.195 -2.140 16.811 1.00 98.56 84 LYS A O 1
ATOM 667 N N . TRP A 1 85 ? 5.789 -1.398 14.756 1.00 98.62 85 TRP A N 1
ATOM 668 C CA . TRP A 1 85 ? 4.486 -0.828 14.407 1.00 98.62 85 TRP A CA 1
ATOM 669 C C . TRP A 1 85 ? 3.387 -1.885 14.394 1.00 98.62 85 TRP A C 1
ATOM 671 O O . TRP A 1 85 ? 2.352 -1.700 15.032 1.00 98.62 85 TRP A O 1
ATOM 681 N N . GLU A 1 86 ? 3.642 -3.029 13.765 1.00 98.12 86 GLU A N 1
ATOM 682 C CA . GLU A 1 86 ? 2.699 -4.142 13.720 1.00 98.12 86 GLU A CA 1
ATOM 683 C C . GLU A 1 86 ? 2.383 -4.676 15.123 1.00 98.12 86 GLU A C 1
ATOM 685 O O . GLU A 1 86 ? 1.218 -4.812 15.492 1.00 98.12 86 GLU A O 1
ATOM 690 N N . ARG A 1 87 ? 3.401 -4.938 15.957 1.00 98.44 87 ARG A N 1
ATOM 691 C CA . ARG A 1 87 ? 3.172 -5.394 17.341 1.00 98.44 87 ARG A CA 1
ATOM 692 C C . ARG A 1 87 ? 2.422 -4.366 18.177 1.00 98.44 87 ARG A C 1
ATOM 694 O O . ARG A 1 87 ? 1.693 -4.763 19.082 1.00 98.44 87 ARG A O 1
ATOM 701 N N . LYS A 1 88 ? 2.629 -3.072 17.923 1.00 98.69 88 LYS A N 1
ATOM 702 C CA . LYS A 1 88 ? 1.885 -2.005 18.591 1.00 98.69 88 LYS A CA 1
ATOM 703 C C . LYS A 1 88 ? 0.418 -2.022 18.164 1.00 98.69 88 LYS A C 1
ATOM 705 O O . LYS A 1 88 ? -0.440 -2.060 19.036 1.00 98.69 88 LYS A O 1
ATOM 710 N N . PHE A 1 89 ? 0.144 -2.091 16.861 1.00 98.62 89 PHE A N 1
ATOM 711 C CA . PHE A 1 89 ? -1.213 -2.206 16.324 1.00 98.62 89 PHE A CA 1
ATOM 712 C C . PHE A 1 89 ? -1.947 -3.442 16.865 1.00 98.62 89 PHE A C 1
ATOM 714 O O . PHE A 1 89 ? -3.061 -3.337 17.363 1.00 98.62 89 PHE A O 1
ATOM 721 N N . ARG A 1 90 ? -1.291 -4.610 16.871 1.00 97.81 90 ARG A N 1
ATOM 722 C CA . ARG A 1 90 ? -1.863 -5.876 17.372 1.00 97.81 90 ARG A CA 1
ATOM 723 C C . ARG A 1 90 ? -2.215 -5.871 18.867 1.00 97.81 90 ARG A C 1
ATOM 725 O O . ARG A 1 90 ? -2.841 -6.818 19.331 1.00 97.81 90 ARG A O 1
ATOM 732 N N . ARG A 1 91 ? -1.766 -4.873 19.633 1.00 98.25 91 ARG A N 1
ATOM 733 C CA . ARG A 1 91 ? -2.059 -4.734 21.070 1.00 98.25 91 ARG A CA 1
ATOM 734 C C . ARG A 1 91 ? -3.207 -3.778 21.369 1.00 98.25 91 ARG A C 1
ATOM 736 O O . ARG A 1 91 ? -3.591 -3.707 22.528 1.00 98.25 91 ARG A O 1
ATOM 743 N N . LEU A 1 92 ? -3.707 -3.052 20.370 1.00 98.62 92 LEU A N 1
ATOM 744 C CA . LEU A 1 92 ? -4.847 -2.160 20.551 1.00 98.62 92 LEU A CA 1
ATOM 745 C C . LEU A 1 92 ? -6.121 -2.977 20.793 1.00 98.62 92 LEU A C 1
ATOM 747 O O . LEU A 1 92 ? -6.275 -4.062 20.224 1.00 98.62 92 LEU A O 1
ATOM 751 N N . THR A 1 93 ? -7.073 -2.430 21.543 1.00 98.31 93 THR A N 1
ATOM 752 C CA . THR A 1 93 ? -8.367 -3.066 21.824 1.00 98.31 93 THR A CA 1
ATOM 753 C C . THR A 1 93 ? -9.112 -3.410 20.535 1.00 98.31 93 THR A C 1
ATOM 755 O O . THR A 1 93 ? -9.622 -4.525 20.398 1.00 98.31 93 THR A O 1
ATOM 758 N N . ILE A 1 94 ? -9.087 -2.526 19.527 1.00 98.00 94 ILE A N 1
ATOM 759 C CA . ILE A 1 94 ? -9.730 -2.797 18.231 1.00 98.00 94 ILE A CA 1
ATOM 760 C C . ILE A 1 94 ? -9.135 -4.015 17.511 1.00 98.00 94 ILE A C 1
ATOM 762 O O . ILE A 1 94 ? -9.848 -4.719 16.804 1.00 98.00 94 ILE A O 1
ATOM 766 N N . ALA A 1 95 ? -7.850 -4.324 17.715 1.00 97.75 95 ALA A N 1
ATOM 767 C CA . ALA A 1 95 ? -7.208 -5.447 17.039 1.00 97.75 95 ALA A CA 1
ATOM 768 C C . ALA A 1 95 ? -7.776 -6.808 17.475 1.00 97.75 95 ALA A C 1
ATOM 770 O O . ALA A 1 95 ? -7.628 -7.784 16.745 1.00 97.75 95 ALA A O 1
ATOM 771 N N . SER A 1 96 ? -8.463 -6.879 18.621 1.00 97.44 96 SER A N 1
ATOM 772 C CA . SER A 1 96 ? -9.135 -8.103 19.080 1.00 97.44 96 SER A CA 1
ATOM 773 C C . SER A 1 96 ? -10.336 -8.512 18.217 1.00 97.44 96 SER A C 1
ATOM 775 O O . SER A 1 96 ? -10.701 -9.686 18.214 1.00 97.44 96 SER A O 1
ATOM 777 N N . VAL A 1 97 ? -10.910 -7.572 17.457 1.00 98.12 97 VAL A N 1
ATOM 778 C CA . VAL A 1 97 ? -12.025 -7.813 16.525 1.00 98.12 97 VAL A CA 1
ATOM 779 C C . VAL A 1 97 ? -11.596 -7.721 15.059 1.00 98.12 97 VAL A C 1
ATOM 781 O O . VAL A 1 97 ? -12.438 -7.750 14.167 1.00 98.12 97 VAL A O 1
ATOM 784 N N . LEU A 1 98 ? -10.293 -7.606 14.786 1.00 98.19 98 LEU A N 1
ATOM 785 C CA . LEU A 1 98 ? -9.746 -7.556 13.433 1.00 98.19 98 LEU A CA 1
ATOM 786 C C . LEU A 1 98 ? -9.033 -8.866 13.098 1.00 98.19 98 LEU A C 1
ATOM 788 O O . LEU A 1 98 ? -8.039 -9.242 13.719 1.00 98.19 98 LEU A O 1
ATOM 792 N N . VAL A 1 99 ? -9.506 -9.539 12.056 1.00 97.81 99 VAL A N 1
ATOM 793 C CA . VAL A 1 99 ? -8.875 -10.732 11.495 1.00 97.81 99 VAL A CA 1
ATOM 794 C C . VAL A 1 99 ? -8.003 -10.307 10.325 1.00 97.81 99 VAL A C 1
ATOM 796 O O . VAL A 1 99 ? -8.500 -9.792 9.329 1.00 97.81 99 VAL A O 1
ATOM 799 N N . GLN A 1 100 ? -6.694 -10.531 10.416 1.00 97.81 100 GLN A N 1
ATOM 800 C CA . GLN A 1 100 ? -5.791 -10.252 9.302 1.00 97.81 100 GLN A CA 1
ATOM 801 C C . GLN A 1 100 ? -6.027 -11.258 8.170 1.00 97.81 100 GLN A C 1
ATOM 803 O O . GLN A 1 100 ? -5.785 -12.453 8.337 1.00 97.81 100 GLN A O 1
ATOM 808 N N . THR A 1 101 ? -6.508 -10.773 7.027 1.00 98.19 101 THR A N 1
ATOM 809 C CA . THR A 1 101 ? -6.838 -11.595 5.852 1.00 98.19 101 THR A CA 1
ATOM 810 C C . THR A 1 101 ? -5.695 -11.652 4.848 1.00 98.19 101 THR A C 1
ATOM 812 O O . THR A 1 101 ? -5.582 -12.627 4.107 1.00 98.19 101 THR A O 1
ATOM 815 N N . TYR A 1 102 ? -4.838 -10.628 4.826 1.00 98.56 102 TYR A N 1
ATOM 816 C CA . TYR A 1 102 ? -3.688 -10.564 3.933 1.00 98.56 102 TYR A CA 1
ATOM 817 C C . TYR A 1 102 ? -2.559 -9.699 4.507 1.00 98.56 102 TYR A C 1
ATOM 819 O O . TYR A 1 102 ? -2.780 -8.793 5.318 1.00 98.56 102 TYR A O 1
ATOM 827 N N . SER A 1 103 ? -1.336 -9.961 4.056 1.00 98.44 103 SER A N 1
ATOM 828 C CA . SER A 1 103 ? -0.172 -9.113 4.298 1.00 98.44 103 SER A CA 1
ATOM 829 C C . SER A 1 103 ? 0.807 -9.199 3.140 1.00 98.44 103 SER A C 1
ATOM 831 O O . SER A 1 103 ? 0.850 -10.220 2.461 1.00 98.44 103 SER A O 1
ATOM 833 N N . TYR A 1 104 ? 1.610 -8.153 2.961 1.00 98.81 104 TYR A N 1
ATOM 834 C CA . TYR A 1 104 ? 2.715 -8.162 2.012 1.00 98.81 104 TYR A CA 1
ATOM 835 C C . TYR A 1 104 ? 3.914 -7.371 2.544 1.00 98.81 104 TYR A C 1
ATOM 837 O O . TYR A 1 104 ? 3.784 -6.177 2.836 1.00 98.81 104 TYR A O 1
ATOM 845 N N . THR A 1 105 ? 5.066 -8.029 2.663 1.00 98.81 105 THR A N 1
ATOM 846 C CA . THR A 1 105 ? 6.334 -7.447 3.129 1.00 98.81 105 THR A CA 1
ATOM 847 C C . THR A 1 105 ? 7.270 -7.198 1.948 1.00 98.81 105 THR A C 1
ATOM 849 O O . THR A 1 105 ? 7.542 -8.076 1.137 1.00 98.81 105 THR A O 1
ATOM 852 N N . SER A 1 106 ? 7.778 -5.977 1.815 1.00 98.81 106 SER A N 1
ATOM 853 C CA . SER A 1 106 ? 8.550 -5.564 0.637 1.00 98.81 106 SER A CA 1
ATOM 854 C C . SER A 1 106 ? 9.454 -4.368 0.935 1.00 98.81 106 SER A C 1
ATOM 856 O O . SER A 1 106 ? 9.585 -3.943 2.082 1.00 98.81 106 SER A O 1
ATOM 858 N N . VAL A 1 107 ? 10.097 -3.815 -0.089 1.00 98.75 107 VAL A N 1
ATOM 859 C CA . VAL A 1 107 ? 10.940 -2.616 -0.009 1.00 98.75 107 VAL A CA 1
ATOM 860 C C . VAL A 1 107 ? 10.708 -1.734 -1.232 1.00 98.75 107 VAL A C 1
ATOM 862 O O . VAL A 1 107 ? 10.517 -2.258 -2.326 1.00 98.75 107 VAL A O 1
ATOM 865 N N . THR A 1 108 ? 10.673 -0.407 -1.085 1.00 98.38 108 THR A N 1
ATOM 866 C CA . THR A 1 108 ? 10.559 0.497 -2.244 1.00 98.38 108 THR A CA 1
ATOM 867 C C . THR A 1 108 ? 11.726 0.266 -3.196 1.00 98.38 108 THR A C 1
ATOM 869 O O . THR A 1 108 ? 12.875 0.178 -2.771 1.00 98.38 108 THR A O 1
ATOM 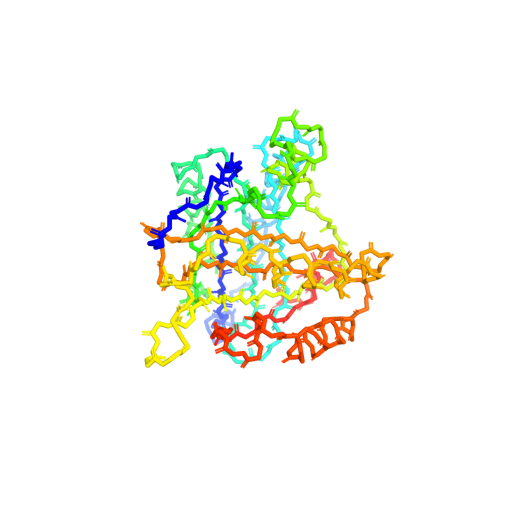872 N N . GLU A 1 109 ? 11.432 0.139 -4.489 1.00 97.00 109 GLU A N 1
ATOM 873 C CA . GLU A 1 109 ? 12.416 -0.311 -5.474 1.00 97.00 109 GLU A CA 1
ATOM 874 C C . GLU A 1 109 ? 12.421 0.608 -6.696 1.00 97.00 109 GLU A C 1
ATOM 876 O O . GLU A 1 109 ? 11.380 0.909 -7.288 1.00 97.00 109 GLU A O 1
ATOM 881 N N . VAL A 1 110 ? 13.616 1.012 -7.131 1.00 94.31 110 VAL A N 1
ATOM 882 C CA . VAL A 1 110 ? 13.816 1.608 -8.455 1.00 94.31 110 VAL A CA 1
ATOM 883 C C . VAL A 1 110 ? 14.844 0.791 -9.223 1.00 94.31 110 VAL A C 1
ATOM 885 O O . VAL A 1 110 ? 16.006 0.690 -8.841 1.00 94.31 110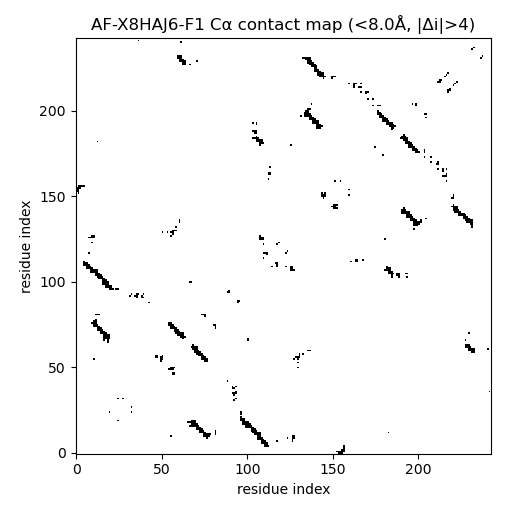 VAL A O 1
ATOM 888 N N . SER A 1 111 ? 14.424 0.229 -10.356 1.00 90.19 111 SER A N 1
ATOM 889 C CA . SER A 1 111 ? 15.308 -0.540 -11.233 1.00 90.19 111 SER A CA 1
ATOM 890 C C . SER A 1 111 ? 15.975 0.325 -12.306 1.00 90.19 111 SER A C 1
ATOM 892 O O . SER A 1 111 ? 15.399 1.294 -12.822 1.00 90.19 111 SER A O 1
ATOM 894 N N . ALA A 1 112 ? 17.167 -0.095 -12.743 1.00 86.25 112 ALA A N 1
ATOM 895 C CA . ALA A 1 112 ? 17.901 0.540 -13.845 1.00 86.25 112 ALA A CA 1
ATOM 896 C C . ALA A 1 112 ? 17.187 0.448 -15.213 1.00 86.25 112 ALA A C 1
ATOM 898 O O . ALA A 1 112 ? 17.657 1.005 -16.206 1.00 86.25 112 ALA A O 1
ATOM 899 N N . TYR A 1 113 ? 16.047 -0.246 -15.292 1.00 79.06 113 TYR A N 1
ATOM 900 C CA . TYR A 1 113 ? 15.187 -0.222 -16.473 1.00 79.06 113 TYR A CA 1
ATOM 901 C C . TYR A 1 113 ? 14.485 1.114 -16.670 1.00 79.06 113 TYR A C 1
ATOM 903 O O . TYR A 1 113 ? 14.347 1.582 -17.800 1.00 79.06 113 TYR A O 1
ATOM 911 N N . VAL A 1 114 ? 14.019 1.699 -15.568 1.00 70.19 114 VAL A N 1
ATOM 912 C CA . VAL A 1 114 ? 13.155 2.883 -15.576 1.00 70.19 114 VAL A CA 1
ATOM 913 C C . VAL A 1 114 ? 13.991 4.161 -15.516 1.00 70.19 114 VAL A C 1
ATOM 915 O O . VAL A 1 114 ? 13.571 5.213 -16.005 1.00 70.19 114 VAL A O 1
ATOM 918 N N . LYS A 1 115 ? 15.198 4.082 -14.943 1.00 74.25 115 LYS A N 1
ATOM 919 C CA . LYS A 1 115 ? 16.111 5.213 -14.770 1.00 74.25 115 LYS A CA 1
ATOM 920 C C . LYS A 1 115 ? 17.536 4.828 -15.154 1.00 74.25 115 LYS A C 1
ATOM 922 O O . LYS A 1 115 ? 18.086 3.860 -14.649 1.00 74.25 115 LYS A O 1
ATOM 927 N N . ALA A 1 116 ? 18.146 5.628 -16.029 1.00 71.81 116 ALA A N 1
ATOM 928 C CA . ALA A 1 116 ? 19.527 5.416 -16.469 1.00 71.81 116 ALA A CA 1
ATOM 929 C C . ALA A 1 116 ? 20.564 5.721 -15.372 1.00 71.81 116 ALA A C 1
ATOM 931 O O . ALA A 1 116 ? 21.662 5.172 -15.395 1.00 71.81 116 ALA A O 1
ATOM 932 N N . LYS A 1 117 ? 20.216 6.604 -14.428 1.00 79.19 117 LYS A N 1
ATOM 933 C CA . LYS A 1 117 ? 20.994 6.921 -13.229 1.00 79.19 117 LYS A CA 1
ATOM 934 C C . LYS A 1 117 ? 20.128 6.652 -12.009 1.00 79.19 117 LYS A C 1
ATOM 936 O O . LYS A 1 117 ? 18.970 7.066 -12.000 1.00 79.19 117 LYS A O 1
ATOM 941 N N . LEU A 1 118 ? 20.686 5.948 -11.032 1.00 85.06 118 LEU A N 1
ATOM 942 C CA . LEU A 1 118 ? 19.987 5.565 -9.805 1.00 85.06 118 LEU A CA 1
ATOM 943 C C . LEU A 1 118 ? 20.309 6.492 -8.622 1.00 85.06 118 LEU A C 1
ATOM 945 O O . LEU A 1 118 ? 19.687 6.369 -7.581 1.00 85.06 118 LEU A O 1
ATOM 949 N N . ASP A 1 119 ? 21.233 7.440 -8.789 1.00 85.88 119 ASP A N 1
ATOM 950 C CA . ASP A 1 119 ? 21.663 8.414 -7.780 1.00 85.88 119 ASP A CA 1
ATOM 951 C C . ASP A 1 119 ? 21.089 9.816 -8.057 1.00 85.88 119 ASP A C 1
ATOM 953 O O . ASP A 1 119 ? 21.818 10.805 -8.142 1.00 85.88 119 ASP A O 1
ATOM 957 N N . THR A 1 120 ? 19.772 9.916 -8.272 1.00 91.06 120 THR A N 1
ATOM 958 C CA . THR A 1 120 ? 19.125 11.204 -8.576 1.00 91.06 120 THR A CA 1
ATOM 959 C C . THR A 1 120 ? 18.063 11.577 -7.545 1.00 91.06 120 THR A C 1
ATOM 961 O O . THR A 1 120 ? 17.417 10.685 -6.996 1.0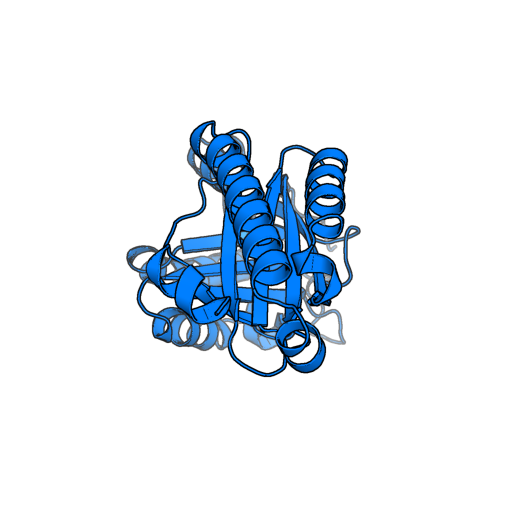0 91.06 120 THR A O 1
ATOM 964 N N . PRO A 1 121 ? 17.792 12.880 -7.329 1.00 91.62 121 PRO A N 1
ATOM 965 C CA . PRO A 1 121 ? 16.740 13.315 -6.408 1.00 91.62 121 PRO A CA 1
ATOM 966 C C . PRO A 1 121 ? 15.353 12.744 -6.740 1.00 91.62 121 PRO A C 1
ATOM 968 O O . PRO A 1 121 ? 14.548 12.499 -5.847 1.00 91.62 121 PRO A O 1
ATOM 971 N N . GLU A 1 122 ? 15.054 12.503 -8.021 1.00 90.12 122 GLU A N 1
ATOM 972 C CA . GLU A 1 122 ? 13.795 11.865 -8.423 1.00 90.12 122 GLU A CA 1
ATOM 973 C C . GLU A 1 122 ? 13.740 10.378 -8.065 1.00 90.12 122 GLU A C 1
ATOM 975 O O . GLU A 1 122 ? 12.647 9.833 -7.923 1.00 90.12 122 GLU A O 1
ATOM 980 N N . VAL A 1 123 ? 14.893 9.706 -7.977 1.00 92.75 123 VAL A N 1
ATOM 981 C CA . VAL A 1 123 ? 14.981 8.334 -7.467 1.00 92.75 123 VAL A CA 1
ATOM 982 C C . VAL A 1 123 ? 14.807 8.346 -5.955 1.00 92.75 123 VAL A C 1
ATOM 984 O O . VAL A 1 123 ? 13.946 7.623 -5.464 1.00 92.75 123 VAL A O 1
ATOM 987 N N . ASP A 1 124 ? 15.491 9.236 -5.237 1.00 93.69 124 ASP A N 1
ATOM 988 C CA . ASP A 1 124 ? 15.333 9.378 -3.783 1.00 93.69 124 ASP A CA 1
ATOM 989 C C . ASP A 1 124 ? 13.876 9.648 -3.385 1.00 93.69 124 ASP A C 1
ATOM 991 O O . ASP A 1 124 ? 13.358 9.026 -2.461 1.00 93.69 124 ASP A O 1
ATOM 995 N N . ALA A 1 125 ? 13.164 10.499 -4.131 1.00 92.94 125 ALA A N 1
ATOM 996 C CA . ALA A 1 125 ? 11.745 10.768 -3.892 1.00 92.94 125 ALA A CA 1
ATOM 997 C C . ALA A 1 125 ? 10.840 9.532 -4.072 1.00 92.94 125 ALA A C 1
ATOM 999 O O . ALA A 1 125 ? 9.769 9.465 -3.470 1.00 92.94 125 ALA A O 1
ATOM 1000 N N . LYS A 1 126 ? 11.250 8.557 -4.897 1.00 93.94 126 LYS A N 1
ATOM 1001 C CA . LYS A 1 126 ? 10.552 7.270 -5.051 1.00 93.94 126 LYS A CA 1
ATOM 1002 C C . LYS A 1 126 ? 10.934 6.265 -3.967 1.00 93.94 126 LYS A C 1
ATOM 1004 O O . LYS A 1 126 ? 10.087 5.479 -3.556 1.00 93.94 126 LYS A O 1
ATOM 1009 N N . LEU A 1 127 ? 12.190 6.283 -3.526 1.00 96.50 127 LEU A N 1
ATOM 1010 C CA . LEU A 1 127 ? 12.704 5.394 -2.483 1.00 96.50 127 LEU A CA 1
ATOM 1011 C C . LEU A 1 127 ? 12.187 5.781 -1.088 1.00 96.50 127 LEU A C 1
ATOM 1013 O O . LEU A 1 127 ? 11.895 4.898 -0.279 1.00 96.50 127 LEU A O 1
ATOM 1017 N N . TYR A 1 128 ? 12.003 7.079 -0.836 1.00 97.69 128 TYR A N 1
ATOM 1018 C CA . TYR A 1 128 ? 11.570 7.635 0.452 1.00 97.69 128 TYR A CA 1
ATOM 1019 C C . TYR A 1 128 ? 10.327 8.532 0.293 1.00 97.69 128 TYR A C 1
ATOM 1021 O O . TYR A 1 128 ? 10.399 9.751 0.485 1.00 97.69 128 TYR A O 1
ATOM 1029 N N . PRO A 1 129 ? 9.177 7.970 -0.126 1.00 96.62 129 PRO A N 1
ATOM 1030 C CA . PRO A 1 129 ? 8.034 8.771 -0.539 1.00 96.62 129 PRO A CA 1
ATOM 1031 C C . PRO A 1 129 ? 7.202 9.308 0.631 1.00 96.62 129 PRO A C 1
ATOM 1033 O O . PRO A 1 129 ? 6.811 8.589 1.551 1.00 96.62 129 PRO A O 1
ATOM 1036 N N . THR A 1 130 ? 6.774 10.564 0.529 1.00 95.88 130 THR A N 1
ATOM 1037 C CA . THR A 1 130 ? 5.643 11.072 1.318 1.00 95.88 130 THR A CA 1
ATOM 1038 C C . THR A 1 130 ? 4.343 10.619 0.645 1.00 95.88 130 THR A C 1
ATOM 1040 O O . THR A 1 130 ? 3.972 11.151 -0.399 1.00 95.88 130 THR A O 1
ATOM 1043 N N . VAL A 1 131 ? 3.687 9.597 1.202 1.00 96.06 131 VAL A N 1
ATOM 1044 C CA . VAL A 1 131 ? 2.460 8.997 0.648 1.00 96.06 131 VAL A CA 1
ATOM 1045 C C . VAL A 1 131 ? 1.304 10.008 0.706 1.00 96.06 131 VAL A C 1
ATOM 1047 O O . VAL A 1 131 ? 1.093 10.609 1.762 1.00 96.06 131 VAL A O 1
ATOM 1050 N N . PRO A 1 132 ? 0.553 10.228 -0.389 1.00 95.81 132 PRO A N 1
ATOM 1051 C CA . PRO A 1 132 ? -0.536 11.195 -0.414 1.00 95.81 132 PRO A CA 1
ATOM 1052 C C . PRO A 1 132 ? -1.756 10.712 0.376 1.00 95.81 132 PRO A C 1
ATOM 1054 O O . PRO A 1 132 ? -1.969 9.518 0.596 1.00 95.81 132 PRO A O 1
ATOM 1057 N N . LYS A 1 133 ? -2.611 11.667 0.745 1.00 96.12 133 LYS A N 1
ATOM 1058 C CA . LYS A 1 133 ? -3.946 11.427 1.313 1.00 96.12 133 LYS A CA 1
ATOM 1059 C C . LYS A 1 133 ? -5.018 11.587 0.227 1.00 96.12 133 LYS A C 1
ATOM 1061 O O . LYS A 1 133 ? -5.972 12.340 0.395 1.00 96.12 133 LYS A O 1
ATOM 1066 N N . ASP A 1 134 ? -4.802 10.947 -0.918 1.00 98.25 134 ASP A N 1
ATOM 1067 C CA . ASP A 1 134 ? -5.787 10.923 -2.001 1.00 98.25 134 ASP A CA 1
ATOM 1068 C C . ASP A 1 134 ? -7.027 10.126 -1.586 1.00 98.25 134 ASP A C 1
ATOM 1070 O O . ASP A 1 134 ? -6.986 9.292 -0.685 1.00 98.25 134 ASP A O 1
ATOM 1074 N N . LYS A 1 135 ? -8.151 10.368 -2.259 1.00 98.31 135 LYS A N 1
ATOM 1075 C CA . LYS A 1 135 ? -9.429 9.759 -1.879 1.00 98.31 135 LYS A CA 1
ATOM 1076 C C . LYS A 1 135 ? -9.438 8.230 -1.962 1.00 98.31 135 LYS A C 1
ATOM 1078 O O . LYS A 1 135 ? -10.149 7.597 -1.182 1.00 98.31 135 LYS A O 1
ATOM 1083 N N . TYR A 1 136 ? -8.684 7.643 -2.890 1.00 98.81 136 TYR A N 1
ATOM 1084 C CA . TYR A 1 136 ? -8.721 6.210 -3.158 1.00 98.81 136 TYR A CA 1
ATOM 1085 C C . TYR A 1 136 ? -7.330 5.585 -3.224 1.00 98.81 136 TYR A C 1
ATOM 1087 O O . TYR A 1 136 ? -6.368 6.212 -3.672 1.00 98.81 136 TYR A O 1
ATOM 1095 N N . ILE A 1 137 ? -7.269 4.307 -2.852 1.00 98.81 137 ILE A N 1
ATOM 1096 C CA . ILE A 1 137 ? -6.098 3.436 -2.982 1.00 98.81 137 ILE A CA 1
ATOM 1097 C C . ILE A 1 137 ? -6.450 2.205 -3.821 1.00 98.81 137 ILE A C 1
ATOM 1099 O O . ILE A 1 137 ? -7.554 1.670 -3.719 1.00 98.81 137 ILE A O 1
ATOM 1103 N N . CYS A 1 138 ? -5.495 1.726 -4.612 1.00 98.75 138 CYS A N 1
ATOM 1104 C CA . CYS A 1 138 ? -5.503 0.407 -5.230 1.00 98.75 138 CYS A CA 1
ATOM 1105 C C . CYS A 1 138 ? -4.166 -0.283 -4.957 1.00 98.75 138 CYS A C 1
ATOM 1107 O O . CYS A 1 138 ? -3.113 0.250 -5.293 1.00 98.75 138 CYS A O 1
ATOM 1109 N N . PHE A 1 139 ? -4.206 -1.485 -4.397 1.00 98.88 139 PHE A N 1
ATOM 1110 C CA . PHE A 1 139 ? -3.034 -2.310 -4.138 1.00 98.88 139 PHE A CA 1
ATOM 1111 C C . PHE A 1 139 ? -3.206 -3.692 -4.764 1.00 98.88 139 PHE A C 1
ATOM 1113 O O . PHE A 1 139 ? -4.272 -4.299 -4.671 1.00 98.88 139 PHE A O 1
ATOM 1120 N N . TYR A 1 140 ? -2.159 -4.190 -5.407 1.00 98.81 140 TYR A N 1
ATOM 1121 C CA . TYR A 1 140 ? -2.083 -5.562 -5.893 1.00 98.81 140 TYR A CA 1
ATOM 1122 C C . TYR A 1 140 ? -0.628 -6.007 -5.962 1.00 98.81 140 TYR A C 1
ATOM 1124 O O . TYR A 1 140 ? 0.293 -5.190 -6.037 1.00 98.81 140 TYR A O 1
ATOM 1132 N N . ASN A 1 141 ? -0.424 -7.315 -5.999 1.00 98.75 141 ASN A N 1
ATOM 1133 C CA . ASN A 1 141 ? 0.884 -7.912 -6.195 1.00 98.75 141 ASN A CA 1
ATOM 1134 C C . ASN A 1 141 ? 1.001 -8.510 -7.586 1.00 98.75 141 ASN A C 1
ATOM 1136 O O . ASN A 1 141 ? 0.007 -8.831 -8.246 1.00 98.75 141 ASN A O 1
ATOM 1140 N N . MET A 1 142 ? 2.236 -8.667 -8.043 1.00 98.69 142 MET A N 1
ATOM 1141 C CA . MET A 1 142 ? 2.509 -9.304 -9.316 1.00 98.69 142 MET A CA 1
ATOM 1142 C C . MET A 1 142 ? 3.871 -9.993 -9.361 1.00 98.69 142 MET A C 1
ATOM 1144 O O . MET A 1 142 ? 4.784 -9.703 -8.592 1.00 98.69 142 MET A O 1
ATOM 1148 N N . THR A 1 143 ? 3.999 -10.916 -10.306 1.00 98.69 143 THR A N 1
ATOM 1149 C CA . THR A 1 143 ? 5.247 -11.591 -10.673 1.00 98.69 143 THR A CA 1
ATOM 1150 C C . THR A 1 143 ? 5.385 -11.623 -12.191 1.00 98.69 143 THR A C 1
ATOM 1152 O O . THR A 1 143 ? 4.407 -11.461 -12.935 1.00 98.69 143 THR A O 1
ATOM 1155 N N . LYS A 1 144 ? 6.615 -11.810 -12.668 1.00 98.25 144 LYS A N 1
ATOM 1156 C CA . LYS A 1 144 ? 6.913 -12.056 -14.072 1.00 98.25 144 LYS A CA 1
ATOM 1157 C C . LYS A 1 144 ? 6.958 -13.559 -14.364 1.00 98.25 144 LYS A C 1
ATOM 1159 O O . LYS A 1 144 ? 7.677 -14.328 -13.731 1.00 98.25 144 LYS A O 1
ATOM 1164 N N . LYS A 1 145 ? 6.204 -13.973 -15.381 1.00 98.25 145 LYS A N 1
ATOM 1165 C CA . LYS A 1 145 ? 6.039 -15.364 -15.820 1.00 98.25 145 LYS A CA 1
ATOM 1166 C C . LYS A 1 145 ? 7.371 -16.054 -16.149 1.00 98.25 145 LYS A C 1
ATOM 1168 O O . LYS A 1 145 ? 8.304 -15.444 -16.680 1.00 98.25 145 LYS A O 1
ATOM 1173 N N . ARG A 1 146 ? 7.428 -17.358 -15.852 1.00 97.56 146 ARG A N 1
ATOM 1174 C CA . ARG A 1 146 ? 8.584 -18.257 -16.042 1.00 97.56 146 ARG A CA 1
ATOM 1175 C C . ARG A 1 146 ? 8.202 -19.564 -16.746 1.00 97.56 146 ARG A C 1
ATOM 1177 O O . ARG A 1 146 ? 8.710 -20.624 -16.393 1.00 97.56 146 ARG A O 1
ATOM 1184 N N . GLU A 1 147 ? 7.305 -19.512 -17.729 1.00 97.44 147 GLU A N 1
ATOM 1185 C CA . GLU A 1 147 ? 6.719 -20.722 -18.327 1.00 97.44 147 GLU A CA 1
ATOM 1186 C C . GLU A 1 147 ? 6.938 -20.793 -19.840 1.00 97.44 147 GLU A C 1
ATOM 1188 O O . GLU A 1 147 ? 6.594 -19.870 -20.579 1.00 97.44 147 GLU A O 1
ATOM 1193 N N . GLY A 1 148 ? 7.458 -21.929 -20.314 1.00 96.12 148 GLY A N 1
ATOM 1194 C CA . GLY A 1 148 ? 7.653 -22.190 -21.741 1.00 96.12 148 GLY A CA 1
ATOM 1195 C C . GLY A 1 148 ? 8.458 -21.088 -22.435 1.00 96.12 148 GLY A C 1
ATOM 1196 O O . GLY A 1 148 ? 9.535 -20.710 -21.976 1.00 96.12 148 GLY A O 1
ATOM 1197 N N . ASN A 1 149 ? 7.912 -20.569 -23.538 1.00 96.12 149 ASN A N 1
ATOM 1198 C CA . ASN A 1 149 ? 8.521 -19.482 -24.310 1.00 96.12 149 ASN A CA 1
ATOM 1199 C C . ASN A 1 149 ? 8.334 -18.095 -23.665 1.00 96.12 149 ASN A C 1
ATOM 1201 O O . ASN A 1 149 ? 8.991 -17.144 -24.082 1.00 96.12 149 ASN A O 1
ATOM 1205 N N . ASP A 1 150 ? 7.479 -17.974 -22.646 1.00 97.75 150 ASP A N 1
ATOM 1206 C CA . ASP A 1 150 ? 7.225 -16.731 -21.914 1.00 97.75 150 ASP A CA 1
ATOM 1207 C C . ASP A 1 150 ? 7.929 -16.777 -20.551 1.00 97.75 150 ASP A C 1
ATOM 1209 O O . ASP A 1 150 ? 7.311 -16.766 -19.484 1.00 97.75 150 ASP A O 1
ATOM 1213 N N . ASN A 1 151 ? 9.260 -16.861 -20.591 1.00 97.62 151 ASN A N 1
ATOM 1214 C CA . ASN A 1 151 ? 10.099 -16.812 -19.400 1.00 97.62 151 ASN A CA 1
ATOM 1215 C C . ASN A 1 151 ? 10.876 -15.494 -19.338 1.00 97.62 151 ASN A C 1
ATOM 1217 O O . ASN A 1 151 ? 11.942 -15.363 -19.941 1.00 97.62 151 ASN A O 1
ATOM 1221 N N . TRP A 1 152 ? 10.352 -14.536 -18.566 1.00 97.38 152 TRP A N 1
ATOM 1222 C CA . TRP A 1 152 ? 10.919 -13.192 -18.417 1.00 97.38 152 TRP A CA 1
ATOM 1223 C C . TRP A 1 152 ? 12.397 -13.216 -18.020 1.00 97.38 152 TRP A C 1
ATOM 1225 O O . TRP A 1 152 ? 13.213 -12.467 -18.554 1.00 97.38 152 TRP A O 1
ATOM 1235 N N . TYR A 1 153 ? 12.764 -14.117 -17.114 1.00 96.19 153 TYR A N 1
ATOM 1236 C CA . TYR A 1 153 ? 14.102 -14.184 -16.531 1.00 96.19 153 TYR A CA 1
ATOM 1237 C C . TYR A 1 153 ? 15.146 -14.805 -17.462 1.00 96.19 153 TYR A C 1
ATOM 1239 O O . TYR A 1 153 ? 16.347 -14.624 -17.251 1.00 96.19 153 TYR A O 1
ATOM 1247 N N . MET A 1 154 ? 14.705 -15.487 -18.521 1.00 95.75 154 MET A N 1
ATOM 1248 C CA . MET A 1 154 ? 15.586 -16.016 -19.563 1.00 95.75 154 MET A CA 1
ATOM 1249 C C . MET A 1 154 ? 15.865 -15.001 -20.677 1.00 95.75 154 MET A C 1
ATOM 1251 O O . MET A 1 154 ? 16.792 -15.205 -21.466 1.00 95.75 154 MET A O 1
ATOM 1255 N N . LEU A 1 155 ? 15.123 -13.890 -20.720 1.00 95.38 155 LEU A N 1
ATOM 1256 C CA . LEU A 1 155 ? 15.284 -12.866 -21.746 1.00 95.38 155 LEU A CA 1
ATOM 1257 C C . LEU A 1 155 ? 16.588 -12.064 -21.581 1.00 95.38 155 LEU A C 1
ATOM 1259 O O . LEU A 1 155 ? 16.996 -11.718 -20.457 1.00 95.38 155 LEU A O 1
ATOM 1263 N N . PRO A 1 156 ? 17.223 -11.667 -22.699 1.00 93.94 156 PRO A N 1
ATOM 1264 C CA . PRO A 1 156 ? 18.289 -10.678 -22.697 1.00 93.94 156 PRO A CA 1
ATOM 1265 C C . PRO A 1 156 ? 17.887 -9.384 -21.957 1.00 93.94 156 PRO A C 1
ATOM 1267 O O . PRO A 1 156 ? 16.743 -8.934 -22.057 1.00 93.94 156 PRO A O 1
ATOM 1270 N N . PRO A 1 157 ? 18.819 -8.737 -21.228 1.00 91.56 157 PRO A N 1
ATOM 1271 C CA . PRO A 1 157 ? 18.585 -7.445 -20.574 1.00 91.56 157 PRO A CA 1
ATOM 1272 C C . PRO A 1 157 ? 17.988 -6.367 -21.488 1.00 91.56 157 PRO A C 1
ATOM 1274 O O . PRO A 1 157 ? 17.136 -5.601 -21.048 1.00 91.56 157 PRO A O 1
ATOM 1277 N N . GLU A 1 158 ? 18.414 -6.323 -22.752 1.00 91.62 158 GLU A N 1
ATOM 1278 C CA . GLU A 1 158 ? 17.960 -5.338 -23.736 1.00 91.62 158 GLU A CA 1
ATOM 1279 C C . GLU A 1 158 ? 16.474 -5.495 -24.084 1.00 91.62 158 GLU A C 1
ATOM 1281 O O . GLU A 1 158 ? 15.754 -4.499 -24.131 1.00 91.62 158 GLU A O 1
ATOM 1286 N N . GLU A 1 159 ? 15.996 -6.733 -24.244 1.00 94.50 159 GLU A N 1
ATOM 1287 C CA . GLU A 1 159 ? 14.591 -7.019 -24.555 1.00 94.50 159 GLU A CA 1
ATOM 1288 C C . GLU A 1 159 ? 13.675 -6.650 -23.390 1.00 94.50 159 GLU A C 1
ATOM 1290 O O . GLU A 1 159 ? 12.684 -5.942 -23.578 1.00 94.50 159 GLU A O 1
ATOM 1295 N N . ARG A 1 160 ? 14.052 -7.041 -22.165 1.00 95.31 160 ARG A N 1
ATOM 1296 C CA . ARG A 1 160 ? 13.348 -6.600 -20.953 1.00 95.31 160 ARG A CA 1
ATOM 1297 C C . ARG A 1 160 ? 13.349 -5.078 -20.832 1.00 95.31 160 ARG A C 1
ATOM 1299 O O . ARG A 1 160 ? 12.322 -4.490 -20.518 1.00 95.31 160 ARG A O 1
ATOM 1306 N N . GLY A 1 161 ? 14.474 -4.431 -21.138 1.00 92.81 161 GLY A N 1
ATOM 1307 C CA . GLY A 1 161 ? 14.584 -2.975 -21.102 1.00 92.81 161 GLY A CA 1
ATOM 1308 C C . GLY A 1 161 ? 13.718 -2.275 -22.142 1.00 92.81 161 GLY A C 1
ATOM 1309 O O . GLY A 1 161 ? 13.131 -1.243 -21.831 1.00 92.81 161 GLY A O 1
ATOM 1310 N N . ARG A 1 162 ? 13.591 -2.828 -23.354 1.00 95.12 162 ARG A N 1
ATOM 1311 C CA . ARG A 1 162 ? 12.651 -2.326 -24.367 1.00 95.12 162 ARG A CA 1
ATOM 1312 C C . ARG A 1 162 ? 11.218 -2.379 -23.845 1.00 95.12 162 ARG A C 1
ATOM 1314 O O . ARG A 1 162 ? 10.556 -1.346 -23.828 1.00 95.12 162 ARG A O 1
ATOM 1321 N N . MET A 1 163 ? 10.792 -3.542 -23.357 1.00 96.88 163 MET A N 1
ATOM 1322 C CA . MET A 1 163 ? 9.437 -3.741 -22.840 1.00 96.88 163 MET A CA 1
ATOM 1323 C C . MET A 1 163 ? 9.130 -2.841 -21.633 1.00 96.88 163 MET A C 1
ATOM 1325 O O . MET A 1 163 ? 8.081 -2.209 -21.589 1.00 96.88 163 MET A O 1
ATOM 1329 N N . MET A 1 164 ? 10.063 -2.685 -20.687 1.00 96.06 164 MET A N 1
ATOM 1330 C CA . MET A 1 164 ? 9.859 -1.786 -19.541 1.00 96.06 164 MET A CA 1
ATOM 1331 C C . MET A 1 164 ? 9.831 -0.299 -19.931 1.00 96.06 164 MET A C 1
ATOM 1333 O O . MET A 1 164 ? 9.133 0.485 -19.288 1.00 96.06 164 MET A O 1
ATOM 1337 N N . ARG A 1 165 ? 10.546 0.112 -20.990 1.00 94.00 165 ARG A N 1
ATOM 1338 C CA . ARG A 1 165 ? 10.431 1.479 -21.528 1.00 94.00 165 ARG A CA 1
ATOM 1339 C C . ARG A 1 165 ? 9.058 1.726 -22.145 1.00 94.00 165 ARG A C 1
ATOM 1341 O O . ARG A 1 165 ? 8.477 2.775 -21.890 1.00 94.00 165 ARG A O 1
ATOM 1348 N N . GLU A 1 166 ? 8.543 0.776 -22.924 1.00 95.12 166 GLU A N 1
ATOM 1349 C CA . GLU A 1 166 ? 7.193 0.847 -23.501 1.00 95.12 166 GLU A CA 1
ATOM 1350 C C . GLU A 1 166 ? 6.128 0.920 -22.400 1.00 95.12 166 GLU A C 1
ATOM 1352 O O . GLU A 1 166 ? 5.284 1.814 -22.426 1.00 95.12 166 GLU A O 1
ATOM 1357 N N . HIS A 1 167 ? 6.246 0.080 -21.369 1.00 95.88 167 HIS A N 1
ATOM 1358 C CA . HIS A 1 167 ? 5.393 0.129 -20.181 1.00 95.88 167 HIS A CA 1
ATOM 1359 C C . HIS A 1 167 ? 5.400 1.516 -19.509 1.00 95.88 167 HIS A C 1
ATOM 1361 O O . HIS A 1 167 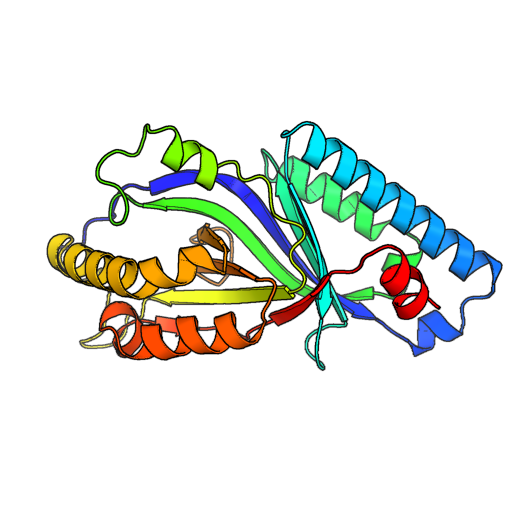? 4.344 2.092 -19.238 1.00 95.88 167 HIS A O 1
ATOM 1367 N N . GLY A 1 168 ? 6.586 2.104 -19.307 1.00 93.50 168 GLY A N 1
ATOM 1368 C CA . GLY A 1 168 ? 6.721 3.451 -18.745 1.00 93.50 168 GLY A CA 1
ATOM 1369 C C . GLY A 1 168 ? 6.128 4.557 -19.627 1.00 93.50 168 GLY A C 1
ATOM 1370 O O . GLY A 1 168 ? 5.591 5.531 -19.101 1.00 93.50 168 GLY A O 1
ATOM 1371 N N . ILE A 1 169 ? 6.185 4.415 -20.956 1.00 94.94 169 ILE A N 1
ATOM 1372 C CA . ILE A 1 169 ? 5.550 5.350 -21.900 1.00 94.94 169 ILE A CA 1
ATOM 1373 C C . ILE A 1 169 ? 4.026 5.294 -21.760 1.00 94.94 169 ILE A C 1
ATOM 1375 O O . ILE A 1 169 ? 3.404 6.351 -21.658 1.00 94.94 169 ILE A O 1
ATOM 1379 N N . THR A 1 170 ? 3.442 4.095 -21.693 1.00 96.12 170 THR A N 1
ATOM 1380 C CA . THR A 1 170 ? 1.993 3.901 -21.506 1.00 96.12 170 THR A CA 1
ATOM 1381 C C . THR A 1 170 ? 1.500 4.487 -20.182 1.00 96.12 170 THR A C 1
ATOM 1383 O O . THR A 1 170 ? 0.447 5.115 -20.145 1.00 96.12 170 THR A O 1
ATOM 1386 N N . GLY A 1 171 ? 2.267 4.332 -19.096 1.00 95.88 171 GLY A N 1
ATOM 1387 C CA . GLY A 1 171 ? 1.888 4.853 -17.776 1.00 95.88 171 GLY A CA 1
ATOM 1388 C C . GLY A 1 171 ? 2.065 6.360 -17.597 1.00 95.88 171 GLY A C 1
ATOM 1389 O O . GLY A 1 171 ? 1.387 6.962 -16.769 1.00 95.88 171 GLY A O 1
ATOM 1390 N N . ARG A 1 172 ? 2.953 7.001 -18.364 1.00 95.50 172 ARG A N 1
ATOM 1391 C CA . ARG A 1 172 ? 3.340 8.403 -18.137 1.00 95.50 172 ARG A CA 1
ATOM 1392 C C . ARG A 1 172 ? 2.175 9.405 -18.127 1.00 95.50 172 ARG A C 1
ATOM 1394 O O . ARG A 1 172 ? 2.191 10.249 -17.235 1.00 95.50 172 ARG A O 1
ATOM 1401 N N . PRO A 1 173 ? 1.190 9.350 -19.046 1.00 96.75 173 PRO A N 1
ATOM 1402 C CA . PRO A 1 173 ? 0.066 10.291 -19.039 1.00 96.75 173 PRO A CA 1
ATOM 1403 C C . PRO A 1 173 ? -0.795 10.195 -17.775 1.00 96.75 173 PRO A C 1
ATOM 1405 O O . PRO A 1 173 ? -1.366 11.186 -17.339 1.00 96.75 173 PRO A O 1
ATOM 1408 N N . TYR A 1 174 ? -0.864 9.014 -17.154 1.00 97.69 174 TYR A N 1
ATOM 1409 C CA . TYR A 1 174 ? -1.653 8.804 -15.944 1.00 97.69 174 TYR A CA 1
ATOM 1410 C C . TYR A 1 174 ? -1.058 9.508 -14.719 1.00 97.69 174 TYR A C 1
ATOM 1412 O O . TYR A 1 174 ? -1.803 9.887 -13.822 1.00 97.69 174 TYR A O 1
ATOM 1420 N N . LEU A 1 175 ? 0.254 9.770 -14.697 1.00 95.31 175 LEU A N 1
ATOM 1421 C CA . LEU A 1 175 ? 0.930 10.433 -13.572 1.00 95.31 175 LEU A CA 1
ATOM 1422 C C . LEU A 1 175 ? 0.462 11.882 -13.325 1.00 95.31 175 LEU A C 1
ATOM 1424 O O . LEU A 1 175 ? 0.863 12.491 -12.338 1.00 95.31 175 LEU A O 1
ATOM 1428 N N . GLU A 1 176 ? -0.371 12.445 -14.204 1.00 96.44 176 GLU A N 1
ATOM 1429 C CA . GLU A 1 176 ? -1.046 13.730 -13.982 1.00 96.44 176 GLU A CA 1
ATOM 1430 C C . GLU A 1 176 ? -2.233 13.625 -13.007 1.00 96.44 176 GLU A C 1
ATOM 1432 O O . GLU A 1 176 ? -2.637 14.630 -12.425 1.00 96.44 176 GLU A O 1
ATOM 1437 N N . VAL A 1 177 ? -2.807 12.428 -12.838 1.00 97.31 177 VAL A N 1
ATOM 1438 C CA . VAL A 1 177 ? -4.053 12.194 -12.079 1.00 97.31 177 VAL A CA 1
ATOM 1439 C C . VAL A 1 177 ? -3.954 11.066 -11.048 1.00 97.31 177 VAL A C 1
ATOM 1441 O O . VAL A 1 177 ? -4.898 10.844 -10.286 1.00 97.31 177 VAL A O 1
ATOM 1444 N N . LEU A 1 178 ? -2.838 10.337 -11.022 1.00 97.69 178 LEU A N 1
ATOM 1445 C CA . LEU A 1 178 ? -2.549 9.312 -10.025 1.00 97.69 178 LEU A CA 1
ATOM 1446 C C . LEU A 1 178 ? -1.072 9.317 -9.629 1.00 97.69 178 LEU A C 1
ATOM 1448 O O . LEU A 1 178 ? -0.215 9.834 -10.347 1.00 97.69 178 LEU A O 1
ATOM 1452 N N . SER A 1 179 ? -0.777 8.687 -8.499 1.00 97.31 179 SER A N 1
ATOM 1453 C CA . SER A 1 179 ? 0.583 8.350 -8.077 1.00 97.31 179 SER A CA 1
ATOM 1454 C C . SER A 1 179 ? 0.727 6.839 -7.939 1.00 97.31 179 SER A C 1
ATOM 1456 O O . SER A 1 179 ? -0.240 6.139 -7.649 1.00 97.31 179 SER A O 1
ATOM 1458 N N . GLU A 1 180 ? 1.927 6.331 -8.198 1.00 96.44 180 GLU A N 1
ATOM 1459 C CA . GLU A 1 180 ? 2.239 4.904 -8.206 1.00 96.44 180 GLU A CA 1
ATOM 1460 C C . GLU A 1 180 ? 3.514 4.653 -7.398 1.00 96.44 180 GLU A C 1
ATOM 1462 O O . GLU A 1 180 ? 4.477 5.423 -7.474 1.00 96.44 180 GLU A O 1
ATOM 1467 N N . TYR A 1 181 ? 3.489 3.570 -6.627 1.00 97.44 181 TYR A N 1
ATOM 1468 C CA . TYR A 1 181 ? 4.558 3.130 -5.746 1.00 97.44 181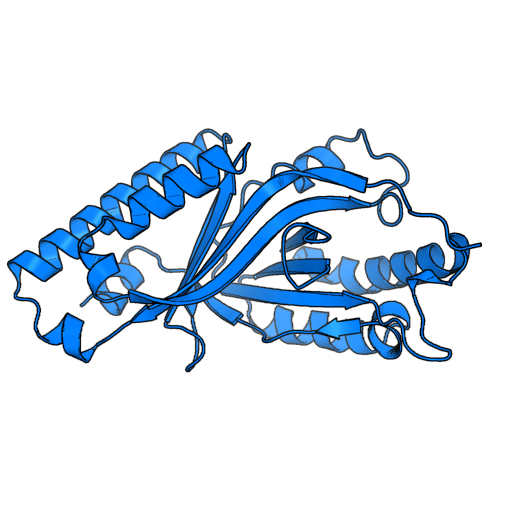 TYR A CA 1
ATOM 1469 C C . TYR A 1 181 ? 4.810 1.634 -5.943 1.00 97.44 181 TYR A C 1
ATOM 1471 O O . TYR A 1 181 ? 3.990 0.795 -5.555 1.00 97.44 181 TYR A O 1
ATOM 1479 N N . THR A 1 182 ? 5.972 1.314 -6.510 1.00 97.31 182 THR A N 1
ATOM 1480 C CA . THR A 1 182 ? 6.444 -0.058 -6.702 1.00 97.31 182 THR A CA 1
ATOM 1481 C C . THR A 1 182 ? 7.341 -0.460 -5.536 1.00 97.31 182 THR A C 1
ATOM 1483 O O . THR A 1 182 ? 8.273 0.257 -5.162 1.00 97.31 182 THR A O 1
ATOM 1486 N N . THR A 1 183 ? 7.079 -1.643 -4.994 1.00 98.62 183 THR A N 1
ATOM 1487 C CA . THR A 1 183 ? 7.869 -2.263 -3.928 1.00 98.62 183 THR A CA 1
ATOM 1488 C C . THR A 1 183 ? 8.290 -3.672 -4.344 1.00 98.62 183 THR A C 1
ATOM 1490 O O . THR A 1 183 ? 7.463 -4.437 -4.836 1.00 98.62 183 THR A O 1
ATOM 1493 N N . GLY A 1 184 ? 9.566 -4.020 -4.193 1.00 98.38 184 GLY A N 1
ATOM 1494 C CA . GLY A 1 184 ? 10.118 -5.346 -4.474 1.00 98.38 184 GLY A CA 1
ATOM 1495 C C . GLY A 1 184 ? 9.955 -6.290 -3.280 1.00 98.38 184 GLY A C 1
ATOM 1496 O O . GLY A 1 184 ? 10.231 -5.911 -2.143 1.00 98.38 184 GLY A O 1
ATOM 1497 N N . GLY A 1 185 ? 9.483 -7.510 -3.533 1.00 98.19 185 GLY A N 1
ATOM 1498 C CA . GLY A 1 185 ? 9.257 -8.564 -2.533 1.00 98.19 185 GLY A CA 1
ATOM 1499 C C . GLY A 1 185 ? 10.058 -9.844 -2.776 1.00 98.19 185 GLY A C 1
ATOM 1500 O O . GLY A 1 185 ? 9.922 -10.802 -2.021 1.00 98.19 185 GLY A O 1
ATOM 1501 N N . VAL A 1 186 ? 10.917 -9.892 -3.802 1.00 98.06 186 VAL A N 1
ATOM 1502 C CA . VAL A 1 186 ? 11.730 -11.082 -4.105 1.00 98.06 186 VAL A CA 1
ATOM 1503 C C . VAL A 1 186 ? 12.582 -11.477 -2.892 1.00 98.06 186 VAL A C 1
ATOM 1505 O O . VAL A 1 186 ? 13.506 -10.763 -2.509 1.00 98.06 186 VAL A O 1
ATOM 1508 N N . GLY A 1 187 ? 12.292 -12.644 -2.309 1.00 98.00 187 GLY A N 1
ATOM 1509 C CA . GLY A 1 187 ? 12.973 -13.150 -1.110 1.00 98.00 187 GLY A CA 1
ATOM 1510 C C . GLY A 1 187 ? 12.443 -12.595 0.218 1.00 98.00 187 GLY A C 1
ATOM 1511 O O . GLY A 1 187 ? 12.950 -12.991 1.266 1.00 98.00 187 GLY A O 1
ATOM 1512 N N . LEU A 1 188 ? 11.438 -11.717 0.177 1.00 98.38 188 LEU A N 1
ATOM 1513 C CA . LEU A 1 188 ? 10.748 -11.150 1.338 1.00 98.38 188 LEU A CA 1
ATOM 1514 C C . LEU A 1 188 ? 9.311 -11.675 1.471 1.00 98.38 188 LEU A C 1
ATOM 1516 O O . LEU A 1 188 ? 8.828 -11.805 2.591 1.00 98.38 188 LEU A O 1
ATOM 1520 N N . ASP A 1 189 ? 8.657 -11.999 0.353 1.00 98.56 189 ASP A N 1
ATOM 1521 C CA . ASP A 1 189 ? 7.261 -12.442 0.303 1.00 98.56 189 ASP A CA 1
ATOM 1522 C C . ASP A 1 189 ? 7.009 -13.367 -0.911 1.00 98.56 189 ASP A C 1
ATOM 1524 O O . ASP A 1 189 ? 7.926 -13.680 -1.680 1.00 98.56 189 ASP A O 1
ATOM 1528 N N . ASP A 1 190 ? 5.766 -13.819 -1.084 1.00 98.00 190 ASP A N 1
ATOM 1529 C CA . ASP A 1 190 ? 5.349 -14.791 -2.104 1.00 98.00 190 ASP A CA 1
ATOM 1530 C C . ASP A 1 190 ? 5.323 -14.201 -3.524 1.00 98.00 190 ASP A C 1
ATOM 1532 O O . ASP A 1 190 ? 5.450 -14.928 -4.516 1.00 98.00 190 ASP A O 1
ATOM 1536 N N . TRP A 1 191 ? 5.152 -12.881 -3.631 1.00 98.56 191 TRP A N 1
ATOM 1537 C CA . TRP A 1 191 ? 5.122 -12.152 -4.898 1.00 98.56 191 TRP A CA 1
ATOM 1538 C C . TRP A 1 191 ? 6.389 -11.326 -5.100 1.00 98.56 191 TRP A C 1
ATOM 1540 O O . TRP A 1 191 ? 7.051 -10.905 -4.158 1.00 98.56 191 TRP A O 1
ATOM 1550 N N . GLU A 1 192 ? 6.735 -11.080 -6.362 1.00 98.62 192 GLU A N 1
ATOM 1551 C CA . GLU A 1 192 ? 7.985 -10.395 -6.697 1.00 98.62 192 GLU A CA 1
ATOM 1552 C C . GLU A 1 192 ? 7.868 -8.875 -6.542 1.00 98.62 192 GLU A C 1
ATOM 1554 O O . GLU A 1 192 ? 8.846 -8.238 -6.154 1.00 98.62 192 GLU A O 1
ATOM 1559 N N . TRP A 1 193 ? 6.686 -8.300 -6.797 1.00 98.75 193 TRP A N 1
ATOM 1560 C CA . TRP A 1 193 ? 6.407 -6.879 -6.585 1.00 98.75 193 TRP A CA 1
ATOM 1561 C C . TRP A 1 193 ? 5.017 -6.628 -5.998 1.00 98.75 193 TRP A C 1
ATOM 1563 O O . TRP A 1 193 ? 4.056 -7.337 -6.301 1.00 98.75 193 TRP A O 1
ATOM 1573 N N . GLY A 1 194 ? 4.909 -5.566 -5.201 1.00 98.75 194 GLY A N 1
ATOM 1574 C CA . GLY A 1 194 ? 3.662 -4.926 -4.796 1.00 98.75 194 GLY A CA 1
ATOM 1575 C C . GLY A 1 194 ? 3.542 -3.560 -5.463 1.00 98.75 194 GLY A C 1
ATOM 1576 O O . GLY A 1 194 ? 4.490 -2.772 -5.435 1.00 98.75 194 GLY A O 1
ATOM 1577 N N . VAL A 1 195 ? 2.385 -3.283 -6.057 1.00 98.69 195 VAL A N 1
ATOM 1578 C CA . VAL A 1 195 ? 2.076 -2.025 -6.743 1.00 98.69 195 VAL A CA 1
ATOM 1579 C C . VAL A 1 195 ? 0.950 -1.332 -5.993 1.00 98.69 195 VAL A C 1
ATOM 1581 O O . VAL A 1 195 ? -0.149 -1.875 -5.871 1.00 98.69 195 VAL A O 1
ATOM 1584 N N . THR A 1 196 ? 1.227 -0.129 -5.496 1.00 98.88 196 THR A N 1
ATOM 1585 C CA . THR A 1 196 ? 0.242 0.711 -4.804 1.00 98.88 196 THR A CA 1
ATOM 1586 C C . THR A 1 196 ? -0.012 1.968 -5.617 1.00 98.88 196 THR A C 1
ATOM 1588 O O . THR A 1 196 ? 0.926 2.671 -5.982 1.00 98.88 196 THR A O 1
ATOM 1591 N N . ILE A 1 197 ? -1.275 2.256 -5.904 1.00 98.62 197 ILE A N 1
ATOM 1592 C CA . ILE A 1 197 ? -1.706 3.384 -6.725 1.00 98.62 197 ILE A CA 1
ATOM 1593 C C . ILE A 1 197 ? -2.681 4.234 -5.914 1.00 98.62 197 ILE A C 1
ATOM 1595 O O . ILE A 1 197 ? -3.587 3.691 -5.284 1.00 98.62 197 ILE A O 1
ATOM 1599 N N . PHE A 1 198 ? -2.522 5.552 -5.963 1.00 98.81 198 PHE A N 1
ATOM 1600 C CA . PHE A 1 198 ? -3.436 6.511 -5.347 1.00 98.81 198 PHE A CA 1
ATOM 1601 C C . PHE A 1 198 ? -4.017 7.449 -6.393 1.00 98.81 198 PHE A C 1
ATOM 1603 O O . PHE A 1 198 ? -3.328 7.825 -7.342 1.00 98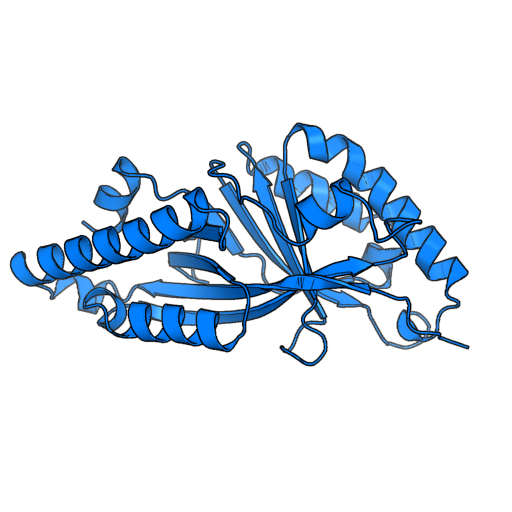.81 198 PHE A O 1
ATOM 1610 N N . SER A 1 199 ? -5.288 7.804 -6.237 1.00 98.62 199 SER A N 1
ATOM 1611 C CA . SER A 1 199 ? -5.948 8.800 -7.078 1.00 98.62 199 SER A CA 1
ATOM 1612 C C . SER A 1 199 ? -7.168 9.381 -6.371 1.00 98.62 199 SER A C 1
ATOM 1614 O O . SER A 1 199 ? -7.766 8.758 -5.493 1.00 98.62 199 SER A O 1
ATOM 1616 N N . ASN A 1 200 ? -7.585 10.565 -6.810 1.00 98.50 200 ASN A N 1
ATOM 1617 C CA . ASN A 1 200 ? -8.866 11.157 -6.429 1.00 98.50 200 ASN A CA 1
ATOM 1618 C C . ASN A 1 200 ? -10.037 10.692 -7.322 1.00 98.50 200 ASN A C 1
ATOM 1620 O O . ASN A 1 200 ? -11.185 11.041 -7.047 1.00 98.50 200 ASN A O 1
ATOM 1624 N N . ASP A 1 201 ? -9.761 9.887 -8.354 1.00 98.19 201 ASP A N 1
ATOM 1625 C CA . ASP A 1 201 ? -10.737 9.238 -9.240 1.00 98.19 201 ASP A CA 1
ATOM 1626 C C . ASP A 1 201 ? -10.386 7.744 -9.374 1.00 98.19 201 ASP A C 1
ATOM 1628 O O . ASP A 1 201 ? -9.427 7.368 -10.052 1.00 98.19 201 ASP A O 1
ATOM 1632 N N . ASP A 1 202 ? -11.164 6.874 -8.728 1.00 97.81 202 ASP A N 1
ATOM 1633 C CA . ASP A 1 202 ? -10.936 5.423 -8.685 1.00 97.81 202 ASP A CA 1
ATOM 1634 C C . ASP A 1 202 ? -10.998 4.763 -10.073 1.00 97.81 202 ASP A C 1
ATOM 1636 O O . ASP A 1 202 ? -10.339 3.747 -10.330 1.00 97.81 202 ASP A O 1
ATOM 1640 N N . ILE A 1 203 ? -11.704 5.379 -11.026 1.00 98.44 203 ILE A N 1
ATOM 1641 C CA . ILE A 1 203 ? -11.772 4.886 -12.405 1.00 98.44 203 ILE A CA 1
ATOM 1642 C C . ILE A 1 203 ? -10.397 4.943 -13.086 1.00 98.44 203 ILE A C 1
ATOM 1644 O O . ILE A 1 203 ? -10.143 4.175 -14.023 1.00 98.44 203 ILE A O 1
ATOM 1648 N N . GLN A 1 204 ? -9.476 5.789 -12.614 1.00 98.50 204 GLN A N 1
ATOM 1649 C CA . GLN A 1 204 ? -8.119 5.852 -13.158 1.00 98.50 204 GLN A CA 1
ATOM 1650 C C . GLN A 1 204 ? -7.337 4.559 -12.918 1.00 98.50 204 GLN A C 1
ATOM 1652 O O . GLN A 1 204 ? -6.587 4.157 -13.806 1.00 98.50 204 GLN A O 1
ATOM 1657 N N . PHE A 1 205 ? -7.583 3.839 -11.814 1.00 98.50 205 PHE A N 1
ATOM 1658 C CA . PHE A 1 205 ? -6.978 2.521 -11.574 1.00 98.50 205 PHE A CA 1
ATOM 1659 C C . PHE A 1 205 ? -7.380 1.529 -12.661 1.00 98.50 205 PHE A C 1
ATOM 1661 O O . PHE A 1 205 ? -6.538 0.854 -13.256 1.00 98.50 205 PHE A O 1
ATOM 1668 N N . LYS A 1 206 ? -8.680 1.488 -12.977 1.00 98.69 206 LYS A N 1
ATOM 1669 C CA . LYS A 1 206 ? -9.202 0.635 -14.044 1.00 98.69 206 LYS A CA 1
ATOM 1670 C C . LYS A 1 206 ? -8.568 0.993 -15.385 1.00 98.69 206 LYS A C 1
ATOM 1672 O O . LYS A 1 206 ? -8.211 0.087 -16.130 1.00 98.69 206 LYS A O 1
ATOM 1677 N N . LYS A 1 207 ? -8.470 2.284 -15.713 1.00 98.62 207 LYS A N 1
ATOM 1678 C CA . LYS A 1 207 ? -7.930 2.748 -16.998 1.00 98.62 207 LYS A CA 1
ATOM 1679 C C . LYS A 1 207 ? -6.453 2.385 -17.158 1.00 98.62 207 LYS A C 1
ATOM 1681 O O . LYS A 1 207 ? -6.128 1.686 -18.112 1.00 98.62 207 LYS A O 1
ATOM 1686 N N . ILE A 1 208 ? -5.593 2.762 -16.205 1.00 98.31 208 ILE A N 1
ATOM 1687 C CA . ILE A 1 208 ? -4.149 2.498 -16.308 1.00 98.31 208 ILE A CA 1
ATOM 1688 C C . ILE A 1 208 ? -3.851 0.999 -16.355 1.00 98.31 208 ILE A C 1
ATOM 1690 O O . ILE A 1 208 ? -3.125 0.549 -17.240 1.00 98.31 208 ILE A O 1
ATOM 1694 N N . VAL A 1 209 ? -4.447 0.210 -15.451 1.00 98.44 209 VAL A N 1
ATOM 1695 C CA . VAL A 1 209 ? -4.191 -1.234 -15.390 1.00 98.44 209 VAL A CA 1
ATOM 1696 C C . VAL A 1 209 ? -4.681 -1.902 -16.670 1.00 98.44 209 VAL A C 1
ATOM 1698 O O . VAL A 1 209 ? -3.975 -2.744 -17.218 1.00 98.44 209 VAL A O 1
ATOM 1701 N N . TYR A 1 210 ? -5.860 -1.522 -17.172 1.00 98.56 210 TYR A N 1
ATOM 1702 C CA . TYR A 1 210 ? -6.409 -2.096 -18.397 1.00 98.56 210 TYR A CA 1
ATOM 1703 C C . TYR A 1 210 ? -5.578 -1.741 -19.632 1.00 98.56 210 TYR A C 1
ATOM 1705 O O . TYR A 1 210 ? -5.261 -2.640 -20.404 1.00 98.56 210 TYR A O 1
ATOM 1713 N N . ASP A 1 211 ? -5.161 -0.486 -19.795 1.00 97.94 211 ASP A N 1
ATOM 1714 C CA . ASP A 1 211 ? -4.310 -0.076 -20.918 1.00 97.94 211 ASP A CA 1
ATOM 1715 C C . ASP A 1 211 ? -2.957 -0.796 -20.886 1.00 97.94 211 ASP A C 1
ATOM 1717 O O . ASP A 1 211 ? -2.495 -1.320 -21.902 1.00 97.94 211 ASP A O 1
ATOM 1721 N N . MET A 1 212 ? -2.351 -0.910 -19.700 1.00 97.56 212 MET A N 1
ATOM 1722 C CA . MET A 1 212 ? -1.104 -1.653 -19.520 1.00 97.56 212 MET A CA 1
ATOM 1723 C C . MET A 1 212 ? -1.259 -3.152 -19.796 1.00 97.56 212 MET A C 1
ATOM 1725 O O . MET A 1 212 ? -0.286 -3.797 -20.166 1.00 97.56 212 MET A O 1
ATOM 1729 N N . ARG A 1 213 ? -2.457 -3.748 -19.714 1.00 98.25 213 ARG A N 1
ATOM 1730 C CA . ARG A 1 213 ? -2.627 -5.166 -20.093 1.00 98.25 213 ARG A CA 1
ATOM 1731 C C . ARG A 1 213 ? -2.346 -5.450 -21.566 1.00 98.25 213 ARG A C 1
ATOM 1733 O O . ARG A 1 213 ? -2.125 -6.612 -21.893 1.00 98.25 213 ARG A O 1
ATOM 1740 N N . PHE A 1 214 ? -2.346 -4.436 -22.428 1.00 97.75 214 PHE A N 1
ATOM 1741 C CA . PHE A 1 214 ? -2.084 -4.601 -23.858 1.00 97.75 214 PHE A CA 1
ATOM 1742 C C . PHE A 1 214 ? -0.617 -4.397 -24.243 1.00 97.75 214 PHE A C 1
ATOM 1744 O O . PHE A 1 214 ? -0.250 -4.727 -25.371 1.00 97.75 214 PHE A O 1
ATOM 1751 N N . GLU A 1 215 ? 0.233 -3.896 -23.341 1.00 96.31 215 GLU A N 1
ATOM 1752 C CA . GLU A 1 215 ? 1.673 -3.865 -23.599 1.00 96.31 215 GLU A CA 1
ATOM 1753 C C . GLU A 1 215 ? 2.318 -5.237 -23.343 1.00 96.31 215 GLU A C 1
ATOM 1755 O O . GLU A 1 215 ? 1.856 -6.028 -22.517 1.00 96.31 215 GLU A O 1
ATOM 1760 N N . GLU A 1 216 ? 3.371 -5.552 -24.098 1.00 97.69 216 GLU A N 1
ATOM 1761 C CA . GLU A 1 216 ? 3.950 -6.896 -24.171 1.00 97.69 216 GLU A CA 1
ATOM 1762 C C . GLU A 1 216 ? 4.468 -7.422 -22.817 1.00 97.69 216 GLU A C 1
ATOM 1764 O O . GLU A 1 216 ? 4.300 -8.606 -22.502 1.00 97.69 216 GLU A O 1
ATOM 1769 N N . ALA A 1 217 ? 5.058 -6.555 -21.991 1.00 97.44 217 ALA A N 1
ATOM 1770 C CA . ALA A 1 217 ? 5.577 -6.877 -20.665 1.00 97.44 217 ALA A CA 1
ATOM 1771 C C . ALA A 1 217 ? 4.480 -7.390 -19.720 1.00 97.44 217 ALA A C 1
ATOM 1773 O O . ALA A 1 217 ? 4.764 -8.263 -18.895 1.00 97.44 217 ALA A O 1
ATOM 1774 N N . SER A 1 218 ? 3.258 -6.864 -19.805 1.00 98.12 218 SER A N 1
ATOM 1775 C CA . SER A 1 218 ? 2.121 -7.327 -18.999 1.00 98.12 218 SER A CA 1
ATOM 1776 C C . SER A 1 218 ? 1.331 -8.423 -19.697 1.00 98.12 218 SER A C 1
ATOM 1778 O O . SER A 1 218 ? 1.004 -9.416 -19.052 1.00 98.12 218 SER A O 1
ATOM 1780 N N . ALA A 1 219 ? 1.058 -8.288 -20.997 1.00 98.38 219 ALA A N 1
ATOM 1781 C CA . ALA A 1 219 ? 0.253 -9.241 -21.759 1.00 98.38 219 ALA A CA 1
ATOM 1782 C C . ALA A 1 219 ? 0.862 -10.650 -21.761 1.00 98.38 219 ALA A C 1
ATOM 1784 O O . ALA A 1 219 ? 0.149 -11.639 -21.590 1.00 98.38 219 ALA A O 1
ATOM 1785 N N . ARG A 1 220 ? 2.185 -10.746 -21.949 1.00 98.44 220 ARG A N 1
ATOM 1786 C CA . ARG A 1 220 ? 2.893 -12.034 -22.013 1.00 98.44 220 ARG A CA 1
ATOM 1787 C C . ARG A 1 220 ? 3.416 -12.492 -20.659 1.00 98.44 220 ARG A C 1
ATOM 1789 O O . ARG A 1 220 ? 3.410 -13.690 -20.384 1.00 98.44 220 ARG A O 1
ATOM 1796 N N . TYR A 1 221 ? 3.881 -11.561 -19.824 1.00 98.62 221 TYR A N 1
ATOM 1797 C CA . TYR A 1 221 ? 4.641 -11.913 -18.621 1.00 98.62 221 TYR A CA 1
ATOM 1798 C C . TYR A 1 221 ? 3.980 -11.521 -17.303 1.00 98.62 221 TYR A C 1
ATOM 1800 O O . TYR A 1 221 ? 4.460 -11.965 -16.268 1.00 98.62 221 TYR A O 1
ATOM 1808 N N . GLY A 1 222 ? 2.931 -10.703 -17.287 1.00 98.44 222 GLY A N 1
ATOM 1809 C CA . GLY A 1 222 ? 2.320 -10.263 -16.036 1.00 98.44 222 GLY A CA 1
ATOM 1810 C C . GLY A 1 222 ? 1.401 -11.325 -15.428 1.00 98.44 222 GLY A C 1
ATOM 1811 O O . GLY A 1 222 ? 0.384 -11.687 -16.022 1.00 98.44 222 GLY A O 1
ATOM 1812 N N . ILE A 1 223 ? 1.724 -11.777 -14.218 1.00 98.50 223 ILE A N 1
ATOM 1813 C CA . ILE A 1 223 ? 0.852 -12.597 -13.367 1.00 98.50 223 ILE A CA 1
ATOM 1814 C C . ILE A 1 223 ? 0.497 -11.747 -12.152 1.00 98.50 223 ILE A C 1
ATOM 1816 O O . ILE A 1 223 ? 1.387 -11.169 -11.539 1.00 98.50 223 ILE A O 1
ATOM 1820 N N . PHE A 1 224 ? -0.786 -11.656 -11.820 1.00 98.56 224 PHE A N 1
ATOM 1821 C CA . PHE A 1 224 ? -1.304 -10.686 -10.856 1.00 98.56 224 PHE A CA 1
ATOM 1822 C C . PHE A 1 224 ? -2.089 -11.401 -9.762 1.00 98.56 224 PHE A C 1
ATOM 1824 O O . PHE A 1 224 ? -2.777 -12.384 -10.051 1.00 98.56 224 PHE A O 1
ATOM 1831 N N . SER A 1 225 ? -1.981 -10.892 -8.539 1.00 97.38 225 SER A N 1
ATOM 1832 C C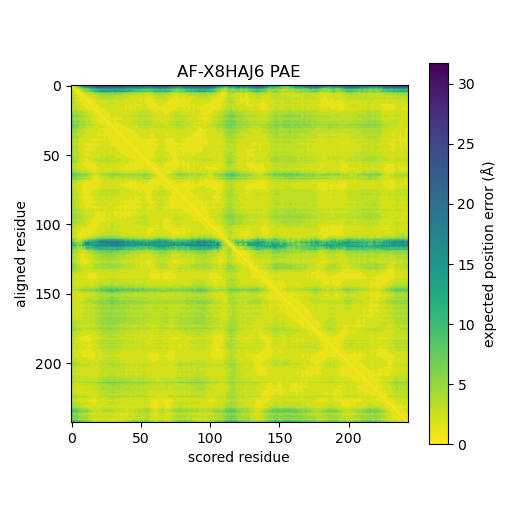A . SER A 1 225 ? -2.767 -11.333 -7.392 1.00 97.38 225 SER A CA 1
ATOM 1833 C C . SER A 1 225 ? -4.150 -10.666 -7.369 1.00 97.38 225 SER A C 1
ATOM 1835 O O . SER A 1 225 ? -4.602 -10.064 -8.351 1.00 97.38 225 SER A O 1
ATOM 1837 N N . ASP A 1 226 ? -4.833 -10.781 -6.232 1.00 97.75 226 ASP A N 1
ATOM 1838 C CA . ASP A 1 226 ? -6.037 -10.021 -5.930 1.00 97.75 226 ASP A CA 1
ATOM 1839 C C . ASP A 1 226 ? -5.783 -8.504 -5.867 1.00 97.75 226 ASP A C 1
ATOM 1841 O O . ASP A 1 226 ? -4.759 -8.036 -5.380 1.00 97.75 226 ASP A O 1
ATOM 1845 N N . PHE A 1 227 ? -6.781 -7.724 -6.299 1.00 98.62 227 PHE A N 1
ATOM 1846 C CA . PHE A 1 227 ? -6.762 -6.255 -6.252 1.00 98.62 227 PHE A CA 1
ATOM 1847 C C . PHE A 1 227 ? -7.555 -5.709 -5.061 1.00 98.62 227 PHE A C 1
ATOM 1849 O O . PHE A 1 227 ? -8.772 -5.891 -5.003 1.00 98.62 227 PHE A O 1
ATOM 1856 N N . TYR A 1 228 ? -6.903 -5.021 -4.136 1.00 98.75 228 TYR A N 1
ATOM 1857 C CA . TYR A 1 228 ? -7.518 -4.367 -2.982 1.00 98.75 228 TYR A CA 1
ATOM 1858 C C . TYR A 1 228 ? -7.766 -2.896 -3.312 1.00 98.75 228 TYR A C 1
ATOM 1860 O O . TYR A 1 228 ? -6.825 -2.178 -3.639 1.00 98.75 228 TYR A O 1
ATOM 1868 N N . VAL A 1 229 ? -9.019 -2.449 -3.251 1.00 98.69 229 VAL A N 1
ATOM 1869 C CA . VAL A 1 229 ? -9.407 -1.060 -3.542 1.00 98.69 229 VAL A CA 1
ATOM 1870 C C . VAL A 1 229 ? -10.137 -0.504 -2.333 1.00 98.69 229 VAL A C 1
ATOM 1872 O O . VAL A 1 229 ? -10.980 -1.200 -1.770 1.00 98.69 229 VAL A O 1
ATOM 1875 N N . GLY A 1 230 ? -9.810 0.722 -1.934 1.00 98.25 230 GLY A N 1
ATOM 1876 C CA . GLY A 1 230 ? -10.404 1.333 -0.752 1.00 98.25 230 GLY A CA 1
ATOM 1877 C C . GLY A 1 230 ? -10.501 2.850 -0.817 1.00 98.25 230 GLY A C 1
ATOM 1878 O O . GLY A 1 230 ? -9.913 3.494 -1.689 1.00 98.25 230 GLY A O 1
ATOM 1879 N N . THR A 1 231 ? -11.246 3.406 0.132 1.00 98.50 231 THR A N 1
ATOM 1880 C CA . THR A 1 231 ? -11.493 4.841 0.307 1.00 98.50 231 THR A CA 1
ATOM 1881 C C . THR A 1 231 ? -10.781 5.347 1.558 1.00 98.50 231 THR A C 1
ATOM 1883 O O . THR A 1 231 ? -10.732 4.652 2.571 1.00 98.50 231 THR A O 1
ATOM 1886 N N . LEU A 1 232 ? -10.204 6.546 1.494 1.00 98.44 232 LEU A N 1
ATOM 1887 C CA . LEU A 1 232 ? -9.477 7.146 2.612 1.00 98.44 232 LEU A CA 1
ATOM 1888 C C . LEU A 1 232 ? -10.371 7.255 3.851 1.00 98.44 232 LEU A C 1
ATOM 1890 O O . LEU A 1 232 ? -11.473 7.799 3.768 1.00 98.44 232 LEU A O 1
ATOM 1894 N N . ILE A 1 233 ? -9.869 6.799 5.000 1.00 98.19 233 ILE A N 1
ATOM 1895 C CA . ILE A 1 233 ? -10.512 7.025 6.299 1.00 98.19 233 ILE A CA 1
ATOM 1896 C C . ILE A 1 233 ? -10.063 8.396 6.815 1.00 98.19 233 ILE A C 1
ATOM 1898 O O . ILE A 1 233 ? -9.026 8.525 7.465 1.00 98.19 233 ILE A O 1
ATOM 1902 N N . ASP A 1 234 ? -10.832 9.431 6.477 1.00 94.75 234 ASP A N 1
ATOM 1903 C CA . ASP A 1 234 ? -10.726 10.753 7.098 1.00 94.75 234 ASP A CA 1
ATOM 1904 C C . ASP A 1 234 ? -11.457 10.795 8.454 1.00 94.75 234 ASP A C 1
ATOM 1906 O O . ASP A 1 234 ? -11.998 9.792 8.916 1.00 94.75 234 ASP A O 1
ATOM 1910 N N . GLU A 1 235 ? -11.465 11.948 9.128 1.00 90.94 235 GLU A N 1
ATOM 1911 C CA . GLU A 1 235 ? -12.094 12.085 10.450 1.00 90.94 235 GLU A CA 1
ATOM 1912 C C . GLU A 1 235 ? -13.596 11.756 10.430 1.00 90.94 235 GLU A C 1
ATOM 1914 O O . GLU A 1 235 ? -14.091 11.092 11.340 1.00 90.94 235 GLU A O 1
ATOM 1919 N N . ALA A 1 236 ? -14.311 12.162 9.376 1.00 91.31 236 ALA A N 1
ATOM 1920 C CA . ALA A 1 236 ? -15.741 11.903 9.247 1.00 91.31 236 ALA A CA 1
ATOM 1921 C C . ALA A 1 236 ? -16.019 10.414 8.994 1.00 91.31 236 ALA A C 1
ATOM 1923 O O . ALA A 1 236 ? -16.875 9.822 9.653 1.00 91.31 236 ALA A O 1
ATOM 1924 N N . ARG A 1 237 ? -15.266 9.792 8.080 1.00 94.62 237 ARG A N 1
ATOM 1925 C CA . ARG A 1 237 ? -15.383 8.362 7.781 1.00 94.62 237 ARG A CA 1
ATOM 1926 C C . ARG A 1 237 ? -14.915 7.495 8.944 1.00 94.62 237 ARG A C 1
ATOM 1928 O O . ARG A 1 237 ? -15.467 6.422 9.138 1.00 94.62 237 ARG A O 1
ATOM 1935 N N . PHE A 1 238 ? -13.944 7.938 9.740 1.00 97.19 238 PHE A N 1
ATOM 1936 C CA . PHE A 1 238 ? -13.508 7.203 10.928 1.00 97.19 238 PHE A CA 1
ATOM 1937 C C . PHE A 1 238 ? -14.683 6.940 11.872 1.00 97.19 238 PHE A C 1
ATOM 1939 O O . PHE A 1 238 ? -14.864 5.824 12.357 1.00 97.19 238 PHE A O 1
ATOM 1946 N N . ASP A 1 239 ? -15.495 7.964 12.124 1.00 93.81 239 ASP A N 1
ATOM 1947 C CA . ASP A 1 239 ? -16.641 7.835 13.016 1.00 93.81 239 ASP A CA 1
ATOM 1948 C C . ASP A 1 239 ? -17.778 7.002 12.393 1.00 93.81 239 ASP A C 1
ATOM 1950 O O . ASP A 1 239 ? -18.522 6.368 13.135 1.00 93.81 239 ASP A O 1
ATOM 1954 N N . GLU A 1 240 ? -17.886 6.952 11.060 1.00 94.19 240 GLU A N 1
ATOM 1955 C CA . GLU A 1 240 ? -18.814 6.071 10.332 1.00 94.19 240 GLU A CA 1
ATOM 1956 C C . GLU A 1 240 ? -18.381 4.596 10.389 1.00 94.19 240 GLU A C 1
ATOM 1958 O O . GLU A 1 240 ? -19.183 3.729 10.733 1.00 94.19 240 GLU A O 1
ATOM 1963 N N . VAL A 1 241 ? -17.112 4.313 10.077 1.00 94.62 241 VAL A N 1
ATOM 1964 C CA . VAL A 1 241 ? -16.551 2.951 10.001 1.00 94.62 241 VAL A CA 1
ATOM 1965 C C . VAL A 1 241 ? -16.534 2.280 11.375 1.00 94.62 241 VAL A C 1
ATOM 1967 O O . VAL A 1 241 ? -16.796 1.084 11.482 1.00 94.62 241 VAL A O 1
ATOM 1970 N N . PHE A 1 242 ? -16.256 3.045 12.434 1.00 95.12 242 PHE A N 1
ATOM 1971 C CA . PHE A 1 242 ? -16.097 2.529 13.797 1.00 95.12 242 PHE A CA 1
ATOM 1972 C C . PHE A 1 242 ? -17.243 2.930 14.740 1.00 95.12 242 PHE A C 1
ATOM 1974 O O . PHE A 1 242 ? -17.007 3.173 15.926 1.00 95.12 242 PHE A O 1
ATOM 1981 N N . ALA A 1 243 ? -18.472 3.037 14.228 1.00 88.38 243 ALA A N 1
ATOM 1982 C CA . ALA A 1 243 ? -19.669 3.327 15.030 1.00 88.38 243 ALA A CA 1
ATOM 1983 C C . ALA A 1 243 ? -20.098 2.173 15.970 1.00 88.38 243 ALA A C 1
ATOM 1985 O O . ALA A 1 243 ? -19.861 0.972 15.692 1.00 88.38 243 ALA A O 1
#

Solvent-accessible surface area (backbone atoms only — not comparable to full-atom values): 12886 Å² total; per-residue (Å²): 118,49,56,90,74,64,65,49,75,43,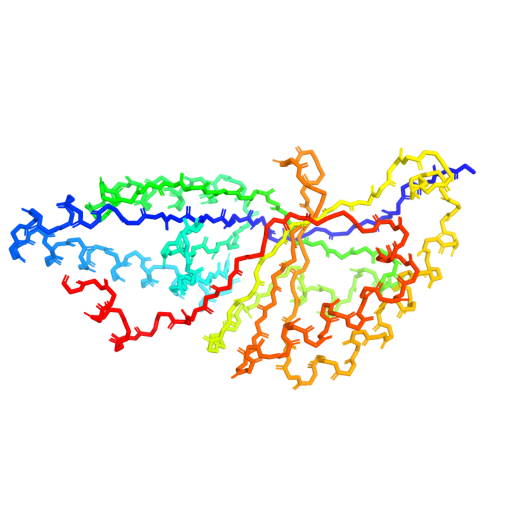29,25,33,38,41,39,25,23,31,66,40,61,72,59,53,69,67,47,52,77,65,56,49,49,48,23,51,51,49,50,53,52,53,51,51,51,50,48,50,36,32,76,69,68,65,29,22,58,48,56,27,43,29,67,61,96,74,18,42,34,35,44,35,43,33,22,78,37,70,70,52,46,53,49,53,50,57,54,52,66,68,36,67,51,36,79,34,42,47,76,65,47,70,49,44,33,26,17,48,50,45,55,60,84,32,96,65,81,89,40,74,75,44,49,50,60,26,64,44,83,63,76,90,43,51,22,43,38,38,34,34,31,40,73,31,78,51,86,95,41,29,57,71,65,41,45,58,67,59,56,33,53,35,46,43,52,51,50,59,70,49,52,75,50,60,82,65,33,51,80,46,53,23,41,8,73,93,62,43,98,39,41,29,39,44,39,36,36,19,78,48,68,65,53,58,57,49,55,56,55,60,48,46,74,37,66,55,35,57,66,21,54,43,72,61,71,77,48,41,27,37,50,56,46,79,71,47,44,56,63,77,68,105

Secondary structure (DSSP, 8-state):
---PPPEEEEEEEEEEEEEE-HHHHTTS-HHHHHHHHHHHHHHHHHHHHHHHTTS-EEEEEEEPSTT-SEEEEEEESSHHHHHHHHHHHTTSGGGGGEEEEEEEEEEEEEETTT-S-SSSHHHHHHHS------SEEEEEEEEE-EETTEEGGGS-HHHHHHHHHHHHHHHGGGGGTEEEEEEE-BTTBSSSEEEEEEES-THHHHHHHHHHTTSHHHHTTEEE-PPEEEEE--HHHHHHHT-

Radius of gyration: 19.01 Å; Cα contacts (8 Å, |Δi|>4): 446; chains: 1; bounding box: 44×37×52 Å

Nearest PDB structures (foldseek):
  1vdh-assembly1_A  TM=9.738E-01  e=1.069E-31  Thermus thermophilus
  5t2k-assembly1_C  TM=9.699E-01  e=4.948E-31  Geobacillus stearothermophilus 10
  5t2k-assembly1_D  TM=9.743E-01  e=7.047E-31  Geobacillus stearothermophilus 10
  5t2k-assembly1_B  TM=9.713E-01  e=1.429E-30  Geobacillus stearothermophilus 10
  6vsa-assembly1_W  TM=9.801E-01  e=1.270E-30  Geobacillus sp. Y412MC52

Mean predicted aligned error: 3.08 Å